Protein AF-W1VFZ9-F1 (afdb_monomer_lite)

Radius of gyration: 19.93 Å; chains: 1; bounding box: 42×60×78 Å

pLDDT: mean 85.5, std 17.94, range [33.66, 98.69]

Foldseek 3Di:
DDDDQALQAAFEEEEEEEPQFDPVLSVLLQVLCVVSRYHHQFYKYFDQCLFQQVCQVVLQVLLVVLPVLDPDDDDGSLLSLLLLVLCLQAPPDPSNVVSVCSQQPDPGHRMDTPDDRPGHGQAYEYGYHEDDDDPDDDPDDPPPPRGHLVSVLSNNLSNLVNHLYEYEWACPDCPTNQNVNLVVVRQHAYFHDRPDSLSSNQVNLQSSVSSVVDHAYEPDHPNHPYPHRDDPDPPDPPPPPPPPDDDD

Structure (mmCIF, N/CA/C/O backbone):
data_AF-W1VFZ9-F1
#
_entry.id   AF-W1VFZ9-F1
#
loop_
_atom_site.group_PDB
_atom_site.id
_atom_site.type_symbol
_atom_site.label_atom_id
_atom_site.label_alt_id
_atom_site.label_comp_id
_atom_site.label_asym_id
_atom_site.label_entity_id
_atom_site.label_seq_id
_atom_site.pdbx_PDB_ins_code
_atom_site.Cartn_x
_atom_site.Cartn_y
_atom_site.Cartn_z
_atom_site.occupancy
_atom_site.B_iso_or_equiv
_atom_site.auth_seq_id
_atom_site.auth_comp_id
_atom_site.auth_asym_id
_atom_site.auth_atom_id
_atom_site.pdbx_PDB_model_num
ATOM 1 N N . ALA A 1 1 ? -23.173 -25.241 11.753 1.00 35.28 1 ALA A N 1
ATOM 2 C CA . ALA A 1 1 ? -21.715 -25.264 11.542 1.00 35.28 1 ALA A CA 1
ATOM 3 C C . ALA A 1 1 ? -21.210 -23.843 11.733 1.00 35.28 1 ALA A C 1
ATOM 5 O O . ALA A 1 1 ? -21.659 -22.970 11.005 1.00 35.28 1 ALA A O 1
ATOM 6 N N . ALA A 1 2 ? -20.401 -23.584 12.760 1.00 38.94 2 ALA A N 1
ATOM 7 C CA . ALA A 1 2 ? -19.762 -22.283 12.929 1.00 38.94 2 ALA A CA 1
ATOM 8 C C . ALA A 1 2 ? -18.539 -22.263 12.006 1.00 38.94 2 ALA A C 1
ATOM 10 O O . ALA A 1 2 ? -17.588 -23.004 12.243 1.00 38.94 2 ALA A O 1
ATOM 11 N N . TYR A 1 3 ? -18.611 -21.511 10.907 1.00 48.09 3 TYR A N 1
ATOM 12 C CA . TYR A 1 3 ? -17.433 -21.227 10.092 1.00 48.09 3 TYR A CA 1
ATOM 13 C C . TYR A 1 3 ? -16.455 -20.455 10.979 1.00 48.09 3 TYR A C 1
ATOM 15 O O . TYR A 1 3 ? -16.856 -19.491 11.633 1.00 48.09 3 TYR A O 1
ATOM 23 N N . LEU A 1 4 ? -15.204 -20.908 11.060 1.00 48.06 4 LEU A N 1
ATOM 24 C CA . LEU A 1 4 ? -14.167 -20.129 11.727 1.00 48.06 4 LEU A CA 1
ATOM 25 C C . LEU A 1 4 ? -14.095 -18.762 11.025 1.00 48.06 4 LEU A C 1
ATOM 27 O O . LEU A 1 4 ? -14.043 -18.743 9.792 1.00 48.06 4 LEU A O 1
ATOM 31 N N . PRO A 1 5 ? -14.142 -17.640 11.764 1.00 59.75 5 PRO A N 1
ATOM 32 C CA . PRO A 1 5 ? -13.982 -16.324 11.163 1.00 59.75 5 PRO A CA 1
ATOM 33 C C . PRO A 1 5 ? -12.642 -16.275 10.422 1.00 59.75 5 PRO A C 1
ATOM 35 O O . PRO A 1 5 ? -11.619 -16.717 10.949 1.00 59.75 5 PRO A O 1
ATOM 38 N N . GLY A 1 6 ? -12.663 -15.774 9.186 1.00 70.75 6 GLY A N 1
ATOM 39 C CA . GLY A 1 6 ? -11.451 -15.572 8.400 1.00 70.75 6 GLY A CA 1
ATOM 40 C C . GLY A 1 6 ? -10.500 -14.584 9.092 1.00 70.75 6 GLY A C 1
ATOM 41 O O . GLY A 1 6 ? -10.938 -13.799 9.945 1.00 70.75 6 GLY A O 1
ATOM 42 N N . PRO A 1 7 ? -9.201 -14.597 8.744 1.00 81.25 7 PRO A N 1
ATOM 43 C CA . PRO A 1 7 ? -8.165 -13.838 9.449 1.00 81.25 7 PRO A CA 1
ATOM 44 C C . PRO A 1 7 ? -8.383 -12.315 9.414 1.00 81.25 7 PRO A C 1
ATOM 46 O O . PRO A 1 7 ? -7.788 -11.597 10.214 1.00 81.25 7 PRO A O 1
ATOM 49 N N . LEU A 1 8 ? -9.253 -11.824 8.525 1.00 87.94 8 LEU A N 1
ATOM 50 C CA . LEU A 1 8 ? -9.573 -10.410 8.346 1.00 87.94 8 LEU A CA 1
ATOM 51 C C . LEU A 1 8 ? -11.060 -10.097 8.559 1.00 87.94 8 LEU A C 1
ATOM 53 O O . LEU A 1 8 ? -11.557 -9.103 8.040 1.00 87.94 8 LEU A O 1
ATOM 57 N N . THR A 1 9 ? -11.782 -10.922 9.320 1.00 89.38 9 THR A N 1
ATOM 58 C CA . THR A 1 9 ? -13.222 -10.728 9.560 1.00 89.38 9 THR A CA 1
ATOM 59 C C . THR A 1 9 ? -13.544 -9.295 10.006 1.00 89.38 9 THR A C 1
ATOM 61 O O . THR A 1 9 ? -13.031 -8.830 11.025 1.00 89.38 9 THR A O 1
ATOM 64 N N . ASN A 1 10 ? -14.431 -8.625 9.258 1.00 87.75 10 ASN A N 1
ATOM 65 C CA . ASN A 1 10 ? -14.871 -7.235 9.457 1.00 87.75 10 ASN A CA 1
ATOM 66 C C . ASN A 1 10 ? -13.767 -6.171 9.312 1.00 87.75 10 ASN A C 1
ATOM 68 O O . ASN A 1 10 ? -13.931 -5.058 9.810 1.00 87.75 10 ASN A O 1
ATOM 72 N N . ARG A 1 11 ? -12.646 -6.488 8.654 1.00 94.38 11 ARG A N 1
ATOM 73 C CA . ARG A 1 11 ? -11.605 -5.502 8.336 1.00 94.38 11 ARG A CA 1
ATOM 74 C C . ARG A 1 11 ? -11.918 -4.775 7.040 1.00 94.38 11 ARG A C 1
ATOM 76 O O . ARG A 1 11 ? -12.303 -5.394 6.052 1.00 94.38 11 ARG A O 1
ATOM 83 N N . LYS A 1 12 ? -11.697 -3.467 7.036 1.00 95.94 12 LYS A N 1
ATOM 84 C CA . LYS A 1 12 ? -11.817 -2.609 5.859 1.00 95.94 12 LYS A CA 1
ATOM 85 C C . LYS A 1 12 ? -10.444 -2.404 5.243 1.00 95.94 12 LYS A C 1
ATOM 87 O O . LYS A 1 12 ? -9.498 -2.043 5.941 1.00 95.94 12 LYS A O 1
ATOM 92 N N . VAL A 1 13 ? -10.331 -2.620 3.942 1.00 97.19 13 VAL A N 1
ATOM 93 C CA . VAL A 1 13 ? -9.056 -2.541 3.225 1.00 97.19 13 VAL A CA 1
ATOM 94 C C . VAL A 1 13 ? -9.168 -1.521 2.101 1.00 97.19 13 VAL A C 1
ATOM 96 O O . VAL A 1 13 ? -10.123 -1.549 1.324 1.00 97.19 13 VAL A O 1
ATOM 99 N N . ALA A 1 14 ? -8.190 -0.625 2.014 1.00 97.25 14 ALA A N 1
ATOM 100 C CA . ALA A 1 14 ? -7.985 0.207 0.839 1.00 97.25 14 ALA A CA 1
ATOM 101 C C . ALA A 1 14 ? -7.017 -0.503 -0.106 1.00 97.25 14 ALA A C 1
ATOM 103 O O . ALA A 1 14 ? -5.943 -0.944 0.310 1.00 97.25 14 ALA A O 1
ATOM 104 N N . LEU A 1 15 ? -7.397 -0.612 -1.374 1.00 97.50 15 LEU A N 1
ATOM 105 C CA . LEU A 1 15 ? -6.557 -1.187 -2.413 1.00 97.50 15 LEU A CA 1
ATOM 106 C C . LEU A 1 15 ? -5.896 -0.067 -3.216 1.00 97.50 15 LEU A C 1
ATOM 108 O O . LEU A 1 15 ? -6.575 0.829 -3.717 1.00 97.50 15 LEU A O 1
ATOM 112 N N . VAL A 1 16 ? -4.576 -0.135 -3.342 1.00 98.12 16 VAL A N 1
ATOM 113 C CA . VAL A 1 16 ? -3.758 0.823 -4.084 1.00 98.12 16 VAL A CA 1
ATOM 114 C C . VAL A 1 16 ? -3.055 0.079 -5.212 1.00 98.12 16 VAL A C 1
ATOM 116 O O . VAL A 1 16 ? -2.204 -0.766 -4.958 1.00 98.12 16 VAL A O 1
ATOM 119 N N . ALA A 1 17 ? -3.377 0.384 -6.461 1.00 97.44 17 ALA A N 1
ATOM 120 C CA . ALA A 1 17 ? -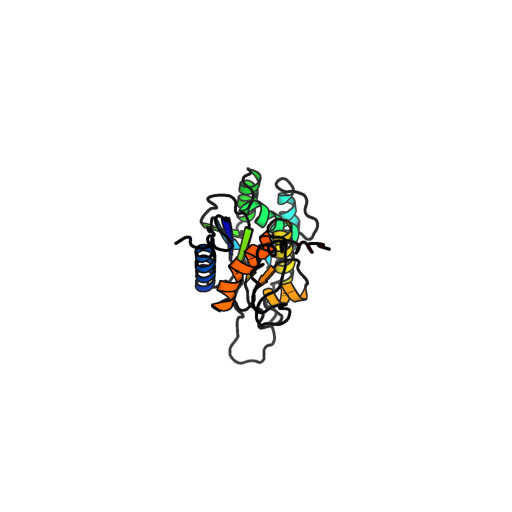2.639 -0.123 -7.611 1.00 97.44 17 ALA A CA 1
ATOM 121 C C . ALA A 1 17 ? -1.481 0.825 -7.946 1.00 97.44 17 ALA A C 1
ATOM 123 O O . ALA A 1 17 ? -1.658 2.043 -7.997 1.00 97.44 17 ALA A O 1
ATOM 124 N N . LEU A 1 18 ? -0.286 0.286 -8.174 1.00 95.50 18 LEU A N 1
ATOM 125 C CA . LEU A 1 18 ? 0.807 1.049 -8.773 1.00 95.50 18 LEU A CA 1
ATOM 126 C C . LEU A 1 18 ? 0.651 1.092 -10.300 1.00 95.50 18 LEU A C 1
ATOM 128 O O . LEU A 1 18 ? -0.074 0.266 -10.865 1.00 95.50 18 LEU A O 1
ATOM 132 N N . PRO A 1 19 ? 1.340 2.020 -10.992 1.00 91.50 19 PRO A N 1
ATOM 133 C CA . PRO A 1 19 ? 1.408 1.997 -12.446 1.00 91.50 19 PRO A CA 1
ATOM 134 C C . PRO A 1 19 ? 1.791 0.608 -12.965 1.00 91.50 19 PRO A C 1
ATOM 136 O O . PRO A 1 19 ? 2.662 -0.047 -12.394 1.00 91.50 19 PRO A O 1
ATOM 139 N N . GLU A 1 20 ? 1.139 0.187 -14.051 1.00 89.75 20 GLU A N 1
ATOM 140 C CA . GLU A 1 20 ? 1.378 -1.096 -14.733 1.00 89.75 20 GLU A CA 1
ATOM 141 C C . GLU A 1 20 ? 0.996 -2.355 -13.927 1.00 89.75 20 GLU A C 1
ATOM 143 O O . GLU A 1 20 ? 1.265 -3.472 -14.371 1.00 89.75 20 GLU A O 1
ATOM 148 N N . ALA A 1 21 ? 0.320 -2.213 -12.780 1.00 93.38 21 ALA A N 1
ATOM 149 C CA . ALA A 1 21 ? -0.301 -3.347 -12.101 1.00 93.38 21 ALA A CA 1
ATOM 150 C C . ALA A 1 21 ? -1.363 -4.011 -12.998 1.00 93.38 21 ALA A C 1
ATOM 152 O O . ALA A 1 21 ? -2.224 -3.342 -13.577 1.00 93.38 21 ALA A O 1
ATOM 153 N N . ASP A 1 22 ? -1.312 -5.340 -13.110 1.00 93.81 22 ASP A N 1
ATOM 154 C CA . ASP A 1 22 ? -2.245 -6.090 -13.947 1.00 93.81 22 ASP A CA 1
ATOM 155 C C . ASP A 1 22 ? -3.626 -6.172 -13.275 1.00 93.81 22 ASP A C 1
ATOM 157 O O . ASP A 1 22 ? -3.758 -6.572 -12.117 1.00 93.81 22 ASP A O 1
ATOM 161 N N . SER A 1 23 ? -4.684 -5.826 -14.013 1.00 93.56 23 SER A N 1
ATOM 162 C CA . SER A 1 23 ? -6.066 -5.872 -13.509 1.00 93.56 23 SER A CA 1
ATOM 163 C C . SER A 1 23 ? -6.495 -7.252 -12.989 1.00 93.56 23 SER A C 1
ATOM 165 O O . SER A 1 23 ? -7.276 -7.335 -12.044 1.00 93.56 23 SER A O 1
ATOM 167 N N . SER A 1 24 ? -5.966 -8.339 -13.561 1.00 95.19 24 SER A N 1
ATOM 168 C CA . SER A 1 24 ? -6.249 -9.700 -13.098 1.00 95.19 24 SER A CA 1
ATOM 169 C C . SER A 1 24 ? -5.617 -9.995 -11.736 1.00 95.19 24 SER A C 1
ATOM 171 O O . SER A 1 24 ? -6.210 -10.725 -10.942 1.00 95.19 24 SER A O 1
ATOM 173 N N . ASP A 1 25 ? -4.475 -9.376 -11.425 1.00 96.31 25 ASP A N 1
ATOM 174 C CA . ASP A 1 25 ? -3.814 -9.499 -10.122 1.00 96.31 25 ASP A CA 1
ATOM 175 C C . ASP A 1 25 ? -4.564 -8.721 -9.052 1.00 96.31 25 ASP A C 1
ATOM 177 O O . ASP A 1 25 ? -4.791 -9.231 -7.955 1.00 96.31 25 ASP A O 1
ATOM 181 N N . ILE A 1 26 ? -5.008 -7.511 -9.397 1.00 96.25 26 ILE A N 1
ATOM 182 C CA . ILE A 1 26 ? -5.847 -6.668 -8.541 1.00 96.25 26 ILE A CA 1
ATOM 183 C C . ILE A 1 26 ? -7.116 -7.435 -8.142 1.00 96.25 26 ILE A C 1
ATOM 185 O O . ILE A 1 26 ? -7.406 -7.568 -6.954 1.00 96.25 26 ILE A O 1
ATOM 189 N N . GLU A 1 27 ? -7.840 -8.003 -9.109 1.00 96.25 27 GLU A N 1
ATOM 190 C CA . GLU A 1 27 ? -9.070 -8.758 -8.838 1.00 96.25 27 GLU A CA 1
ATOM 191 C C . GLU A 1 27 ? -8.807 -10.073 -8.083 1.00 96.25 27 GLU A C 1
ATOM 193 O O . GLU A 1 27 ? -9.580 -10.444 -7.197 1.00 96.25 27 GLU A O 1
ATOM 198 N N . ALA A 1 28 ? -7.692 -10.762 -8.352 1.00 96.38 28 ALA A N 1
ATOM 199 C CA . ALA A 1 28 ? -7.304 -11.945 -7.583 1.00 96.38 28 ALA A CA 1
ATOM 200 C C . ALA A 1 28 ? -7.032 -11.607 -6.107 1.00 96.38 28 ALA A C 1
ATOM 202 O O . ALA A 1 28 ? -7.463 -12.342 -5.216 1.00 96.38 28 ALA A O 1
ATOM 203 N N . VAL A 1 29 ? -6.357 -10.486 -5.838 1.00 97.25 29 VAL A N 1
ATOM 204 C CA . VAL A 1 29 ? -6.105 -9.992 -4.477 1.00 97.25 29 VAL A CA 1
ATOM 205 C C . VAL A 1 29 ? -7.411 -9.606 -3.784 1.00 97.25 29 VAL A C 1
ATOM 207 O O . VAL A 1 29 ? -7.631 -10.025 -2.647 1.00 97.25 29 VAL A O 1
ATOM 210 N N . VAL A 1 30 ? -8.308 -8.881 -4.463 1.00 96.38 30 VAL A N 1
ATOM 211 C CA . VAL A 1 30 ? -9.647 -8.549 -3.940 1.00 96.38 30 VAL A CA 1
ATOM 212 C C . VAL A 1 30 ? -10.397 -9.815 -3.531 1.00 96.38 30 VAL A C 1
ATOM 214 O O . VAL A 1 30 ? -10.861 -9.908 -2.396 1.00 96.38 30 VAL A O 1
ATOM 217 N N . ALA A 1 31 ? -10.462 -10.815 -4.413 1.00 96.12 31 ALA A N 1
ATOM 218 C CA . ALA A 1 31 ? -11.182 -12.055 -4.144 1.00 96.12 31 ALA A CA 1
ATOM 219 C C . ALA A 1 31 ? -10.639 -12.795 -2.908 1.00 96.12 31 ALA A C 1
ATOM 221 O O . ALA A 1 31 ? -11.412 -13.353 -2.127 1.00 96.12 31 ALA A O 1
ATOM 222 N N . GLN A 1 32 ? -9.318 -12.790 -2.695 1.00 96.00 32 GLN A N 1
ATOM 223 C CA . GLN A 1 32 ? -8.709 -13.413 -1.514 1.00 96.00 32 GLN A CA 1
ATOM 224 C C . GLN A 1 32 ? -8.937 -12.605 -0.231 1.00 96.00 32 GLN A C 1
ATOM 226 O O . GLN A 1 32 ? -9.150 -13.197 0.829 1.00 96.00 32 GLN A O 1
ATOM 231 N N . LEU A 1 33 ? -8.944 -11.271 -0.306 1.00 95.88 33 LEU A N 1
ATOM 232 C CA . LEU A 1 33 ? -9.300 -10.410 0.827 1.00 95.88 33 LEU A CA 1
ATOM 233 C C . LEU A 1 33 ? -10.754 -10.646 1.265 1.00 95.88 33 LEU A C 1
ATOM 235 O O . LEU A 1 33 ? -11.012 -10.844 2.454 1.00 95.88 33 LEU A O 1
ATOM 239 N N . GLU A 1 34 ? -11.687 -10.706 0.315 1.00 94.94 34 GLU A N 1
ATOM 240 C CA . GLU A 1 34 ? -13.103 -10.988 0.581 1.00 94.94 34 GLU A CA 1
ATOM 241 C C . GLU A 1 34 ? -13.311 -12.403 1.137 1.00 94.94 34 GLU A C 1
ATOM 243 O O . GLU A 1 34 ? -14.019 -12.588 2.129 1.00 94.94 34 GLU A O 1
ATOM 248 N N . ALA A 1 35 ? -12.629 -13.409 0.576 1.00 92.81 35 ALA A N 1
ATOM 249 C CA . ALA A 1 35 ? -12.655 -14.778 1.097 1.00 92.81 35 ALA A CA 1
ATOM 250 C C . ALA A 1 35 ? -12.108 -14.879 2.535 1.00 92.81 35 ALA A C 1
ATOM 252 O O . ALA A 1 35 ? -12.551 -15.726 3.314 1.00 92.81 35 ALA A O 1
ATOM 253 N N . ALA A 1 36 ? -11.177 -13.997 2.910 1.00 92.31 36 ALA A N 1
ATOM 254 C CA . ALA A 1 36 ? -10.643 -13.877 4.264 1.00 92.31 36 ALA A CA 1
ATOM 255 C C . ALA A 1 36 ? -11.546 -13.078 5.230 1.00 92.31 36 ALA A C 1
ATOM 257 O O . ALA A 1 36 ? -11.212 -12.961 6.415 1.00 92.31 36 ALA A O 1
ATOM 258 N N . GLY A 1 37 ? -12.686 -12.563 4.754 1.00 92.75 37 GLY A N 1
ATOM 259 C CA . GLY A 1 37 ? -13.680 -11.831 5.541 1.00 92.75 37 GLY A CA 1
ATOM 260 C C . GLY A 1 37 ? -13.467 -10.316 5.611 1.00 92.75 37 GLY A C 1
ATOM 261 O O . GLY A 1 37 ? -14.116 -9.670 6.439 1.00 92.75 37 GLY A O 1
ATOM 262 N N . ALA A 1 38 ? -12.570 -9.763 4.788 1.00 95.12 38 ALA A N 1
ATOM 263 C CA . ALA A 1 38 ? -12.376 -8.323 4.650 1.00 95.12 38 ALA A CA 1
ATOM 264 C C . ALA A 1 38 ? -13.364 -7.709 3.644 1.00 95.12 38 ALA A C 1
ATOM 266 O O . ALA A 1 38 ? -13.896 -8.401 2.778 1.00 95.12 38 ALA A O 1
ATOM 267 N N . SER A 1 39 ? -13.534 -6.391 3.708 1.00 95.00 39 SER A N 1
ATOM 268 C CA . SER A 1 39 ? -14.260 -5.596 2.714 1.00 95.00 39 SER A CA 1
ATOM 269 C C . SER A 1 39 ? -13.323 -4.571 2.085 1.00 95.00 39 SER A C 1
ATOM 271 O O . SER A 1 39 ? -12.676 -3.802 2.799 1.00 95.00 39 SER A O 1
ATOM 273 N N . VAL A 1 40 ? -13.267 -4.519 0.754 1.00 95.19 40 VAL A N 1
ATOM 274 C CA . VAL A 1 40 ? -12.500 -3.489 0.038 1.00 95.19 40 VAL A CA 1
ATOM 275 C C . VAL A 1 40 ? -13.347 -2.221 -0.062 1.00 95.19 40 VAL A C 1
ATOM 277 O O . VAL A 1 40 ? -14.329 -2.192 -0.799 1.00 95.19 40 VAL A O 1
ATOM 280 N N . VAL A 1 41 ? -12.987 -1.188 0.703 1.00 94.75 41 VAL A N 1
ATOM 281 C CA . VAL A 1 41 ? -13.790 0.046 0.853 1.00 94.75 41 VAL A CA 1
ATOM 282 C C . VAL A 1 41 ? -13.320 1.199 -0.029 1.00 94.75 41 VAL A C 1
ATOM 284 O O . VAL A 1 41 ? -14.051 2.169 -0.191 1.00 94.75 41 VAL A O 1
ATOM 287 N N . ALA A 1 42 ? -12.116 1.097 -0.593 1.00 93.31 42 ALA A N 1
ATOM 288 C CA . ALA A 1 42 ? -11.527 2.086 -1.487 1.00 93.31 42 ALA A CA 1
ATOM 289 C C . ALA A 1 42 ? -10.648 1.392 -2.531 1.00 93.31 42 ALA A C 1
ATOM 291 O O . ALA A 1 42 ? -9.955 0.422 -2.205 1.00 93.31 42 ALA A O 1
ATOM 292 N N . ARG A 1 43 ? -10.651 1.904 -3.766 1.00 94.81 43 ARG A N 1
ATOM 293 C CA . ARG A 1 43 ? -9.722 1.481 -4.823 1.00 94.81 43 ARG A CA 1
ATOM 294 C C . ARG A 1 43 ? -9.151 2.705 -5.521 1.00 94.81 43 ARG A C 1
ATOM 296 O O . ARG A 1 43 ? -9.901 3.523 -6.059 1.00 94.81 43 ARG A O 1
ATOM 303 N N . VAL A 1 44 ? -7.833 2.828 -5.489 1.00 95.56 44 VAL A N 1
ATOM 304 C CA . VAL A 1 44 ? -7.113 3.950 -6.086 1.00 95.56 44 VAL A CA 1
ATOM 305 C C . VAL A 1 44 ? -5.927 3.450 -6.893 1.00 95.56 44 VAL A C 1
ATOM 307 O O . VAL A 1 44 ? -5.335 2.422 -6.568 1.00 95.56 44 VAL A O 1
ATOM 310 N N . THR A 1 45 ? -5.541 4.217 -7.902 1.00 96.19 45 THR A N 1
ATOM 311 C CA . THR A 1 45 ? -4.371 3.944 -8.731 1.00 96.19 45 THR A CA 1
ATOM 312 C C . THR A 1 45 ? -3.386 5.098 -8.593 1.00 96.19 45 THR A C 1
ATOM 314 O O . THR A 1 45 ? -3.749 6.266 -8.737 1.00 96.19 45 THR A O 1
ATOM 317 N N . LEU A 1 46 ? -2.128 4.796 -8.283 1.00 95.81 46 LEU A N 1
ATOM 318 C CA . LEU A 1 46 ? -1.056 5.788 -8.281 1.00 95.81 46 LEU A CA 1
ATOM 319 C C . LEU A 1 46 ? -0.512 5.978 -9.692 1.00 95.81 46 LEU A C 1
ATOM 321 O O . LEU A 1 46 ? -0.553 5.076 -10.524 1.00 95.81 46 LEU A O 1
ATOM 325 N N . THR A 1 47 ? 0.026 7.162 -9.962 1.00 93.50 47 THR A N 1
ATOM 326 C 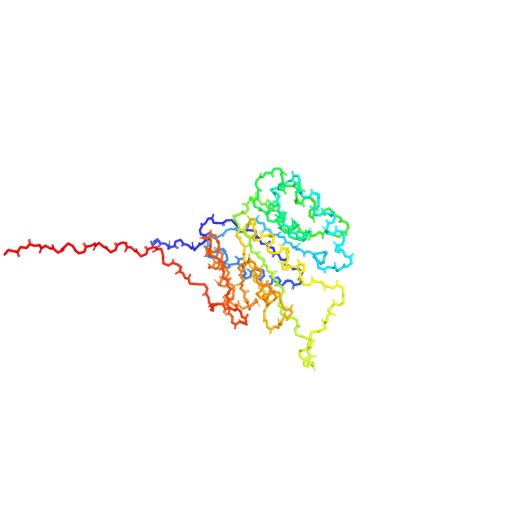CA . THR A 1 47 ? 0.549 7.505 -11.288 1.00 93.50 47 THR A CA 1
ATOM 327 C C . THR A 1 47 ? 2.075 7.457 -11.336 1.00 93.50 47 THR A C 1
ATOM 329 O O . THR A 1 47 ? 2.766 7.394 -10.317 1.00 93.50 47 THR A O 1
ATOM 332 N N . THR A 1 48 ? 2.639 7.556 -12.539 1.00 90.50 48 THR A N 1
ATOM 333 C CA . THR A 1 48 ? 4.093 7.656 -12.737 1.00 90.50 48 THR A CA 1
ATOM 334 C C . THR A 1 48 ? 4.694 8.947 -12.165 1.00 90.50 48 THR A C 1
ATOM 336 O O . THR A 1 48 ? 5.910 9.030 -11.997 1.00 90.50 48 THR A O 1
ATOM 339 N N . ALA A 1 49 ? 3.879 9.935 -11.765 1.00 91.12 49 ALA A N 1
ATOM 340 C CA . ALA A 1 49 ? 4.357 11.180 -11.162 1.00 91.12 49 ALA A CA 1
ATOM 341 C C . ALA A 1 49 ? 5.111 10.969 -9.832 1.00 91.12 49 ALA A C 1
ATOM 343 O O . ALA A 1 49 ? 5.915 11.822 -9.445 1.00 91.12 49 ALA A O 1
ATOM 344 N N . TRP A 1 50 ? 4.889 9.835 -9.157 1.00 92.75 50 TRP A N 1
ATOM 345 C CA . TRP A 1 50 ? 5.616 9.423 -7.950 1.00 92.75 50 TRP A CA 1
ATOM 346 C C . TRP A 1 50 ? 7.075 9.062 -8.205 1.00 92.75 50 TRP A C 1
ATOM 348 O O . TRP A 1 50 ? 7.908 9.239 -7.322 1.00 92.75 50 TRP A O 1
ATOM 358 N N . ILE A 1 51 ? 7.384 8.582 -9.406 1.00 88.94 51 ILE A N 1
ATOM 359 C CA . ILE A 1 51 ? 8.694 8.017 -9.743 1.00 88.94 51 ILE A CA 1
ATOM 360 C C . ILE A 1 51 ? 9.415 8.777 -10.845 1.00 88.94 51 ILE A C 1
ATOM 362 O O . ILE A 1 51 ? 10.608 8.575 -11.030 1.00 88.94 51 ILE A O 1
ATOM 366 N N . ASP A 1 52 ? 8.738 9.696 -11.528 1.00 90.25 52 ASP A N 1
ATOM 367 C CA . ASP A 1 52 ? 9.354 10.581 -12.510 1.00 90.25 52 ASP A CA 1
ATOM 368 C C . ASP A 1 52 ? 10.429 11.464 -11.846 1.00 90.25 52 ASP A C 1
ATOM 370 O O . ASP A 1 52 ? 10.134 12.277 -10.959 1.00 90.25 52 ASP A O 1
ATOM 374 N N . THR A 1 53 ? 11.691 11.312 -12.251 1.00 88.88 53 THR A N 1
ATOM 375 C CA . THR A 1 53 ? 12.821 12.071 -11.693 1.00 88.88 53 THR A CA 1
ATOM 376 C C . THR A 1 53 ? 12.715 13.561 -11.996 1.00 88.88 53 THR A C 1
ATOM 378 O O . THR A 1 53 ? 13.142 14.380 -11.188 1.00 88.88 53 THR A O 1
ATOM 381 N N . SER A 1 54 ? 12.094 13.945 -13.117 1.00 89.31 54 SER A N 1
ATOM 382 C CA . SER A 1 54 ? 11.885 15.360 -13.458 1.00 89.31 54 SER A CA 1
ATOM 383 C C . SER A 1 54 ? 10.951 16.069 -12.469 1.00 89.31 54 SER A C 1
ATOM 385 O O . SER A 1 54 ? 10.961 17.296 -12.354 1.00 89.31 54 SER A O 1
ATOM 387 N N . ARG A 1 55 ? 10.170 15.294 -11.704 1.00 90.12 55 ARG A N 1
ATOM 388 C CA . ARG A 1 55 ? 9.191 15.783 -10.729 1.00 90.12 55 ARG A CA 1
ATOM 389 C C . ARG A 1 55 ? 9.662 15.697 -9.283 1.00 90.12 55 ARG A C 1
ATOM 391 O O . ARG A 1 55 ? 8.869 15.959 -8.383 1.00 90.12 55 ARG A O 1
ATOM 398 N N . GLU A 1 56 ? 10.923 15.372 -9.024 1.00 91.00 56 GLU A N 1
ATOM 399 C CA . GLU A 1 56 ? 11.434 15.241 -7.656 1.00 91.00 56 GLU A CA 1
ATOM 400 C C . GLU A 1 56 ? 11.284 16.542 -6.848 1.00 91.00 56 GLU A C 1
ATOM 402 O O . GLU A 1 56 ? 10.696 16.542 -5.765 1.00 91.00 56 GLU A O 1
ATOM 407 N N . THR A 1 57 ? 11.709 17.683 -7.407 1.00 91.12 57 THR A N 1
ATOM 408 C CA . THR A 1 57 ? 11.534 19.001 -6.766 1.00 91.12 57 THR A CA 1
ATOM 409 C C . THR A 1 57 ? 10.060 19.355 -6.576 1.00 91.12 57 THR A C 1
ATOM 411 O O . THR A 1 57 ? 9.691 19.934 -5.549 1.00 91.12 57 THR A O 1
ATOM 414 N N . PHE A 1 58 ? 9.207 18.981 -7.539 1.00 91.25 5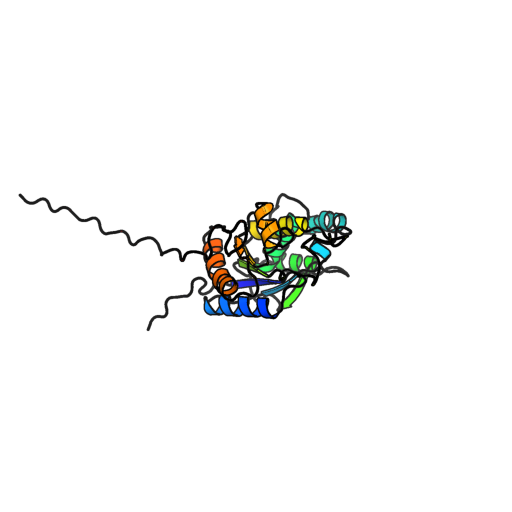8 PHE A N 1
ATOM 415 C CA . PHE A 1 58 ? 7.761 19.133 -7.408 1.00 91.25 58 PHE A CA 1
ATOM 416 C C . PHE A 1 58 ? 7.258 18.351 -6.194 1.00 91.25 58 PHE A C 1
ATOM 418 O O . PHE A 1 58 ? 6.670 18.963 -5.311 1.00 91.25 58 PHE A O 1
ATOM 425 N N . ARG A 1 59 ? 7.555 17.050 -6.083 1.00 93.00 59 ARG A N 1
ATOM 426 C CA . ARG A 1 59 ? 7.115 16.212 -4.955 1.00 93.00 59 ARG A CA 1
ATOM 427 C C . ARG A 1 59 ? 7.624 16.730 -3.614 1.00 93.00 59 ARG A C 1
ATOM 429 O O . ARG A 1 59 ? 6.839 16.835 -2.677 1.00 93.00 59 ARG A O 1
ATOM 436 N N . SER A 1 60 ? 8.894 17.130 -3.540 1.00 92.19 60 SER A N 1
ATOM 437 C CA . SER A 1 60 ? 9.485 17.690 -2.318 1.00 92.19 60 SER A CA 1
ATOM 438 C C . SER A 1 60 ? 8.843 19.003 -1.873 1.00 92.19 60 SER A C 1
ATOM 440 O O . SER A 1 60 ? 8.759 19.261 -0.677 1.00 92.19 60 SER A O 1
ATOM 442 N N . THR A 1 61 ? 8.428 19.857 -2.809 1.00 91.50 61 THR A N 1
ATOM 443 C CA . THR A 1 61 ? 7.760 21.124 -2.470 1.00 91.50 61 THR A CA 1
ATOM 444 C C . THR A 1 61 ? 6.286 20.881 -2.154 1.00 91.50 61 THR A C 1
ATOM 446 O O . THR A 1 61 ? 5.735 21.447 -1.211 1.00 91.50 61 THR A O 1
ATOM 449 N N . TYR A 1 62 ? 5.647 20.016 -2.940 1.00 92.31 62 TYR A N 1
ATOM 450 C CA . TYR A 1 62 ? 4.226 19.711 -2.853 1.00 92.31 62 TYR A CA 1
ATOM 451 C C . TYR A 1 62 ? 3.869 18.985 -1.556 1.00 92.31 62 TYR A C 1
ATOM 453 O O . TYR A 1 62 ? 2.837 19.282 -0.960 1.00 92.31 62 TYR A O 1
ATOM 461 N N . SER A 1 63 ? 4.756 18.121 -1.052 1.00 93.12 63 SER A N 1
ATOM 462 C CA . SER A 1 63 ? 4.584 17.458 0.244 1.00 93.12 63 SER A CA 1
ATOM 463 C C . SER A 1 63 ? 4.432 18.442 1.408 1.00 93.12 63 SER A C 1
ATOM 465 O O . SER A 1 63 ? 3.797 18.120 2.406 1.00 93.12 63 SER A O 1
ATOM 467 N N . GLY A 1 64 ? 4.946 19.672 1.289 1.00 92.00 64 GLY A N 1
ATOM 468 C CA . GLY A 1 64 ? 4.733 20.721 2.287 1.00 92.00 64 GLY A CA 1
ATOM 469 C C . GLY A 1 64 ? 3.260 21.108 2.469 1.00 92.00 64 GLY A C 1
ATOM 470 O O . GLY A 1 64 ? 2.876 21.540 3.553 1.00 92.00 64 GLY A O 1
ATOM 471 N N . GLN A 1 65 ? 2.411 20.901 1.455 1.00 92.75 65 GLN A N 1
ATOM 472 C CA . GLN A 1 65 ? 0.971 21.177 1.547 1.00 92.75 65 GLN A CA 1
ATOM 473 C C . GLN A 1 65 ? 0.228 20.173 2.442 1.00 92.75 65 GLN A C 1
ATOM 475 O O . GLN A 1 65 ? -0.892 20.437 2.869 1.00 92.75 65 GLN A O 1
ATOM 480 N N . PHE A 1 66 ? 0.853 19.035 2.752 1.00 92.75 66 PHE A N 1
ATOM 481 C CA . PHE A 1 66 ? 0.230 17.939 3.491 1.00 92.75 66 PHE A CA 1
ATOM 482 C C . PHE A 1 66 ? 0.306 18.159 5.010 1.00 92.75 66 PHE A C 1
ATOM 484 O O . PHE A 1 66 ? -0.530 17.644 5.750 1.00 92.75 66 PHE A O 1
ATOM 491 N N . ALA A 1 67 ? 1.256 18.976 5.479 1.00 86.06 67 ALA A N 1
ATOM 492 C CA . ALA A 1 67 ? 1.572 19.167 6.898 1.00 86.06 67 ALA A CA 1
ATOM 493 C C . ALA A 1 67 ? 0.409 19.705 7.756 1.00 86.06 67 ALA A C 1
ATOM 495 O O . ALA A 1 67 ? 0.424 19.542 8.971 1.00 86.06 67 ALA A O 1
ATOM 496 N N . GLY A 1 68 ? -0.592 20.353 7.148 1.00 86.50 68 GLY A N 1
ATOM 497 C CA . GLY A 1 68 ? -1.778 20.858 7.853 1.00 86.50 68 GLY A CA 1
ATOM 498 C C . GLY A 1 68 ? -2.891 19.826 8.062 1.00 86.50 68 GLY A C 1
ATOM 499 O O . GLY A 1 68 ? -3.859 20.127 8.755 1.00 86.50 68 GLY A O 1
ATOM 500 N N . TYR A 1 69 ? -2.772 18.639 7.462 1.00 90.25 69 TYR A N 1
ATOM 501 C CA . TYR A 1 69 ? -3.832 17.625 7.411 1.00 90.25 69 TYR A CA 1
ATOM 502 C C . TYR A 1 69 ? -3.411 16.277 8.014 1.00 90.25 69 TYR A C 1
ATOM 504 O O . TYR A 1 69 ? -4.168 15.314 7.967 1.00 90.25 69 TYR A O 1
ATOM 512 N N . MET A 1 70 ? -2.202 16.170 8.557 1.00 90.75 70 MET A N 1
ATOM 513 C CA . MET A 1 70 ? -1.712 14.948 9.192 1.00 90.75 70 MET A CA 1
ATOM 514 C C . MET A 1 70 ? -0.693 15.269 10.273 1.00 90.75 70 MET A C 1
ATOM 516 O O . MET A 1 70 ? -0.149 16.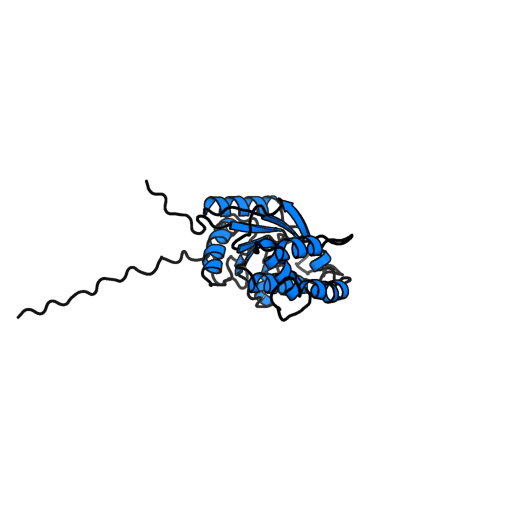373 10.328 1.00 90.75 70 MET A O 1
ATOM 520 N N . GLU A 1 71 ? -0.408 14.280 11.113 1.00 88.38 71 GLU A N 1
ATOM 521 C CA . GLU A 1 71 ? 0.719 14.356 12.032 1.00 88.38 71 GLU A CA 1
ATOM 522 C C . GLU A 1 71 ? 2.041 14.487 11.269 1.00 88.38 71 GLU A C 1
ATOM 524 O O . GLU A 1 71 ? 2.214 13.963 10.168 1.00 88.38 71 GLU A O 1
ATOM 529 N N . ALA A 1 72 ? 2.992 15.212 11.854 1.00 87.94 72 ALA A N 1
ATOM 530 C CA . ALA A 1 72 ? 4.265 15.465 11.201 1.00 87.94 72 ALA A CA 1
ATOM 531 C C . ALA A 1 72 ? 5.057 14.161 11.017 1.00 87.94 72 ALA A C 1
ATOM 533 O O . ALA A 1 72 ? 5.484 13.536 11.988 1.00 87.94 72 ALA A O 1
ATOM 534 N N . VAL A 1 73 ? 5.320 13.805 9.761 1.00 90.94 73 VAL A N 1
ATOM 535 C CA . VAL A 1 73 ? 6.188 12.684 9.393 1.00 90.94 73 VAL A CA 1
ATOM 536 C C . VAL A 1 73 ? 7.552 13.215 8.970 1.00 90.94 73 VAL A C 1
ATOM 538 O O . VAL A 1 73 ? 7.662 14.144 8.171 1.00 90.94 73 VAL A O 1
ATOM 541 N N . SER A 1 74 ? 8.610 12.628 9.527 1.00 88.19 74 SER A N 1
ATOM 542 C CA . SER A 1 74 ? 9.990 12.942 9.149 1.00 88.19 74 SER A CA 1
ATOM 543 C C . SER A 1 74 ? 10.418 12.082 7.964 1.00 88.19 74 SER A C 1
ATOM 545 O O . SER A 1 74 ? 10.175 10.879 7.961 1.00 88.19 74 SER A O 1
ATOM 547 N N . GLY A 1 75 ? 11.097 12.670 6.983 1.00 89.38 75 GLY A N 1
ATOM 548 C CA . GLY A 1 75 ? 11.607 11.932 5.829 1.00 89.38 75 GLY A CA 1
ATOM 549 C C . GLY A 1 75 ? 11.720 12.799 4.585 1.00 89.38 75 GLY A C 1
ATOM 550 O O . GLY A 1 75 ? 11.723 14.029 4.670 1.00 89.38 75 GLY A O 1
ATOM 551 N N . SER A 1 76 ? 11.824 12.147 3.429 1.00 92.81 76 SER A N 1
ATOM 552 C CA . SER A 1 76 ? 11.811 12.832 2.138 1.00 92.81 76 SER A CA 1
ATOM 553 C C . SER A 1 76 ? 10.405 13.342 1.803 1.00 92.81 76 SER A C 1
ATOM 555 O O . SER A 1 76 ? 9.412 12.969 2.436 1.00 92.81 76 SER A O 1
ATOM 557 N N . GLY A 1 77 ? 10.298 14.153 0.746 1.00 93.75 77 GLY A N 1
ATOM 558 C CA . GLY A 1 77 ? 8.995 14.537 0.203 1.00 93.75 77 GLY A CA 1
ATOM 559 C C . GLY A 1 77 ? 8.118 13.328 -0.134 1.00 93.75 77 GLY A C 1
ATOM 560 O O . GLY A 1 77 ? 6.927 13.344 0.156 1.00 93.75 77 GLY A O 1
ATOM 561 N N . ASN A 1 78 ? 8.702 12.243 -0.653 1.00 95.19 78 ASN A N 1
ATOM 562 C CA . ASN A 1 78 ? 7.958 11.020 -0.965 1.00 95.19 78 ASN A CA 1
ATOM 563 C C . ASN A 1 78 ? 7.466 10.314 0.298 1.00 95.19 78 ASN A C 1
ATOM 565 O O . ASN A 1 78 ? 6.334 9.843 0.307 1.00 95.19 78 ASN A O 1
ATOM 569 N N . THR A 1 79 ? 8.262 10.288 1.374 1.00 96.38 79 THR A N 1
ATOM 570 C CA . THR A 1 79 ? 7.824 9.752 2.673 1.00 96.38 79 THR A CA 1
ATOM 571 C C . THR A 1 79 ? 6.595 10.497 3.191 1.00 96.38 79 THR A C 1
ATOM 573 O O . THR A 1 79 ? 5.616 9.868 3.586 1.00 96.38 79 THR A O 1
ATOM 576 N N . VAL A 1 80 ? 6.607 11.832 3.129 1.00 96.38 80 VAL A N 1
ATOM 577 C CA . VAL A 1 80 ? 5.469 12.661 3.558 1.00 96.38 80 VAL A CA 1
ATOM 578 C C . VAL A 1 80 ? 4.254 12.459 2.646 1.00 96.38 80 VAL A C 1
ATOM 580 O O . VAL A 1 80 ? 3.136 12.317 3.136 1.00 96.38 80 VAL A O 1
ATOM 583 N N . LEU A 1 81 ? 4.449 12.390 1.325 1.00 96.19 81 LEU A N 1
ATOM 584 C CA . LEU A 1 81 ? 3.354 12.109 0.390 1.00 96.19 81 LEU A CA 1
ATOM 585 C C . LEU A 1 81 ? 2.742 10.723 0.636 1.00 96.19 81 LEU A C 1
ATOM 587 O O . LEU A 1 81 ? 1.522 10.589 0.626 1.00 96.19 81 LEU A O 1
ATOM 591 N N . GLY A 1 82 ? 3.567 9.704 0.891 1.00 97.19 82 GLY A N 1
ATOM 592 C CA . GLY A 1 82 ? 3.123 8.347 1.211 1.00 97.19 82 GLY A CA 1
ATOM 593 C C . GLY A 1 82 ? 2.335 8.268 2.518 1.00 97.19 82 GLY A C 1
ATOM 594 O O . GLY A 1 82 ? 1.272 7.651 2.567 1.00 97.19 82 GLY A O 1
ATOM 595 N N . ALA A 1 83 ? 2.794 8.968 3.557 1.00 96.75 83 ALA A N 1
ATOM 596 C CA . ALA A 1 83 ? 2.045 9.136 4.801 1.00 96.75 83 ALA A CA 1
ATOM 597 C C . ALA A 1 83 ? 0.692 9.836 4.573 1.00 96.75 83 ALA A C 1
ATOM 599 O O . ALA A 1 83 ? -0.326 9.468 5.167 1.00 96.75 83 ALA A O 1
ATOM 600 N N . GLY A 1 84 ? 0.656 10.809 3.660 1.00 96.19 84 GLY A N 1
ATOM 601 C CA . GLY A 1 84 ? -0.583 11.465 3.262 1.00 96.19 84 GLY A CA 1
ATOM 602 C C . GLY A 1 84 ? -1.541 10.593 2.483 1.00 96.19 84 GLY A C 1
ATOM 603 O O . GLY A 1 84 ? -2.741 10.678 2.719 1.00 96.19 84 GLY A O 1
ATOM 604 N N . LEU A 1 85 ? -1.027 9.719 1.620 1.00 96.75 85 LEU A N 1
ATOM 605 C CA . LEU A 1 85 ? -1.831 8.698 0.960 1.00 96.75 85 LEU A CA 1
ATOM 606 C C . LEU A 1 85 ? -2.477 7.761 1.987 1.00 96.75 85 LEU A C 1
ATOM 608 O O . LEU A 1 85 ? -3.679 7.529 1.916 1.00 96.75 85 LEU A O 1
ATOM 612 N N . ALA A 1 86 ? -1.718 7.279 2.975 1.00 96.25 86 ALA A N 1
ATOM 613 C CA . ALA A 1 86 ? -2.276 6.451 4.043 1.00 96.25 86 ALA A CA 1
ATOM 614 C C . ALA A 1 86 ? -3.366 7.207 4.816 1.00 96.25 86 ALA A C 1
ATOM 616 O O . ALA A 1 86 ? -4.490 6.726 4.917 1.00 96.25 86 ALA A O 1
ATOM 617 N N . THR A 1 87 ? -3.078 8.435 5.258 1.00 94.94 87 THR A N 1
ATOM 618 C CA . THR A 1 87 ? -4.045 9.277 5.984 1.00 94.94 87 THR A CA 1
ATOM 619 C C . THR A 1 87 ? -5.318 9.530 5.167 1.00 94.94 87 THR A C 1
ATOM 621 O O . THR A 1 87 ? -6.417 9.455 5.711 1.00 94.94 87 THR A O 1
ATOM 624 N N . ALA A 1 88 ? -5.192 9.789 3.862 1.00 94.94 88 ALA A N 1
ATOM 625 C CA . ALA A 1 88 ? -6.327 9.992 2.962 1.00 94.94 88 ALA A CA 1
ATOM 626 C C . ALA A 1 88 ? -7.237 8.756 2.865 1.00 94.94 88 ALA A C 1
ATOM 628 O O . ALA A 1 88 ? -8.448 8.901 2.728 1.00 94.94 88 ALA A O 1
ATOM 629 N N . LEU A 1 89 ? -6.663 7.552 2.950 1.00 94.69 89 LEU A N 1
ATOM 630 C CA . LEU A 1 89 ? -7.387 6.287 2.809 1.00 94.69 89 LEU A CA 1
ATOM 631 C C . LEU A 1 89 ? -7.943 5.747 4.136 1.00 94.69 89 LEU A C 1
ATOM 633 O O . LEU A 1 89 ? -8.901 4.972 4.123 1.00 94.69 89 LEU A O 1
ATOM 637 N N . THR A 1 90 ? -7.350 6.121 5.272 1.00 94.00 90 THR A N 1
ATOM 638 C CA . THR A 1 90 ? -7.657 5.505 6.576 1.00 94.00 90 THR A CA 1
ATOM 639 C C . THR A 1 90 ? -8.247 6.455 7.612 1.00 94.00 90 THR A C 1
ATOM 641 O O . THR A 1 90 ? -8.693 5.998 8.662 1.00 94.00 90 THR A O 1
ATOM 644 N N . SER A 1 91 ? -8.278 7.767 7.359 1.00 89.62 91 SER A N 1
ATOM 645 C CA . SER A 1 91 ? -8.893 8.740 8.271 1.00 89.62 91 SER A CA 1
ATOM 646 C C . SER A 1 91 ? -10.354 9.034 7.907 1.00 89.62 91 SER A C 1
ATOM 648 O O . SER A 1 91 ? -10.729 9.071 6.738 1.00 89.62 91 SER A O 1
ATOM 650 N N . SER A 1 92 ? -11.192 9.269 8.922 1.00 81.69 92 SER A N 1
ATOM 651 C CA . SER A 1 92 ? -12.587 9.726 8.774 1.00 81.69 92 SER A CA 1
ATOM 652 C C . SER A 1 92 ? -12.748 11.246 8.823 1.00 81.69 92 SER A C 1
ATOM 654 O O . SER A 1 92 ? -13.870 11.750 8.863 1.00 81.69 92 SER A O 1
ATOM 656 N N . GLU A 1 93 ? -11.651 11.988 8.932 1.00 80.38 93 GLU A N 1
ATOM 657 C CA . GLU A 1 93 ? -11.685 13.427 9.172 1.00 80.38 93 GLU A CA 1
ATOM 658 C C . GLU A 1 93 ? -11.785 14.240 7.877 1.00 80.38 93 GLU A C 1
ATOM 660 O O . GLU A 1 93 ? -11.469 13.763 6.788 1.00 80.38 93 GLU A O 1
ATOM 665 N N . ALA A 1 94 ? -12.133 15.527 7.999 1.00 82.94 94 ALA A N 1
ATOM 666 C CA . ALA A 1 94 ? -12.051 16.477 6.883 1.00 82.94 94 ALA A CA 1
ATOM 667 C C . ALA A 1 94 ? -10.643 16.504 6.249 1.00 82.94 94 ALA A C 1
ATOM 669 O O . ALA A 1 94 ? -10.496 16.700 5.041 1.00 82.94 94 ALA A O 1
ATOM 670 N N . SER A 1 95 ? -9.618 16.224 7.054 1.00 84.06 95 SER A N 1
ATOM 671 C CA . SER A 1 95 ? -8.236 16.022 6.630 1.00 84.06 95 SER A CA 1
ATOM 672 C C . SER A 1 95 ? -8.086 14.966 5.525 1.00 84.06 95 SER A C 1
ATOM 674 O O . SER A 1 95 ? -7.332 15.184 4.581 1.00 84.06 95 SER A O 1
ATOM 676 N N . ALA A 1 96 ? -8.849 13.866 5.575 1.00 88.31 96 ALA A N 1
ATOM 677 C CA . ALA A 1 96 ? -8.807 12.810 4.562 1.00 88.31 96 ALA A CA 1
ATOM 678 C C . ALA A 1 96 ? -9.302 13.307 3.197 1.00 88.31 96 ALA A C 1
ATOM 680 O O . ALA A 1 96 ? -8.658 13.073 2.172 1.00 88.31 96 ALA A O 1
ATOM 681 N N . SER A 1 97 ? -10.411 14.058 3.185 1.00 89.25 97 SER A N 1
ATOM 682 C CA . SER A 1 97 ? -10.938 14.661 1.954 1.00 89.25 97 SER A CA 1
ATOM 683 C C . SER A 1 97 ? -9.977 15.690 1.358 1.00 89.25 97 SER A C 1
ATOM 685 O O . SER A 1 97 ? -9.703 15.641 0.162 1.00 89.25 97 SER A O 1
ATOM 687 N N . ALA A 1 98 ? -9.376 16.548 2.190 1.00 92.12 98 ALA A N 1
ATOM 688 C CA . ALA A 1 98 ? -8.411 17.543 1.730 1.00 92.12 98 ALA A CA 1
ATOM 689 C C . ALA A 1 98 ? -7.156 16.895 1.125 1.00 92.12 98 ALA A C 1
ATOM 691 O O . ALA A 1 98 ? -6.687 17.318 0.069 1.00 92.12 98 ALA A O 1
ATOM 692 N N . LEU A 1 99 ? -6.636 15.836 1.750 1.00 93.38 99 LEU A N 1
ATOM 693 C CA . LEU A 1 99 ? -5.495 15.086 1.223 1.00 93.38 99 LEU A CA 1
ATOM 694 C C . LEU A 1 99 ? -5.835 14.333 -0.059 1.00 93.38 99 LEU A C 1
ATOM 696 O O . LEU A 1 99 ? -5.036 14.332 -0.992 1.00 93.38 99 LEU A O 1
ATOM 700 N N . THR A 1 100 ? -7.028 13.744 -0.136 1.00 92.44 100 THR A N 1
ATOM 701 C CA . THR A 1 100 ? -7.522 13.111 -1.364 1.00 92.44 100 THR A CA 1
ATOM 702 C C . THR A 1 100 ? -7.579 14.126 -2.501 1.00 92.44 100 THR A C 1
ATOM 704 O O . THR A 1 100 ? -7.121 13.843 -3.607 1.00 92.44 100 THR A O 1
ATOM 707 N N . ASP A 1 101 ? -8.096 15.326 -2.241 1.00 92.19 101 ASP A N 1
ATOM 708 C CA . ASP A 1 101 ? -8.158 16.392 -3.236 1.00 92.19 101 ASP A CA 1
ATOM 709 C C . ASP A 1 101 ? -6.768 16.870 -3.653 1.00 92.19 101 ASP A C 1
ATOM 711 O O . ASP A 1 101 ? -6.524 16.989 -4.850 1.00 92.19 101 ASP A O 1
ATOM 715 N N . LEU A 1 102 ? -5.826 17.034 -2.720 1.00 93.88 102 LEU A N 1
ATOM 716 C CA . LEU A 1 102 ? -4.428 17.347 -3.041 1.00 93.88 102 LEU A CA 1
ATOM 717 C C . LEU A 1 102 ? -3.771 16.255 -3.904 1.00 93.88 102 LEU A C 1
ATOM 719 O O . LEU A 1 102 ? -3.124 16.552 -4.903 1.00 93.88 102 LEU A O 1
ATOM 723 N N . LEU A 1 103 ? -3.975 14.975 -3.590 1.00 92.94 103 LEU A N 1
ATOM 724 C CA . LEU A 1 103 ? -3.417 13.864 -4.374 1.00 92.94 103 LEU A CA 1
ATOM 725 C C . LEU A 1 103 ? -3.958 13.820 -5.817 1.00 92.94 103 LEU A C 1
ATOM 727 O O . LEU A 1 103 ? -3.254 13.373 -6.728 1.00 92.94 103 LEU A O 1
ATOM 731 N N . LYS A 1 104 ? -5.174 14.329 -6.038 1.00 92.38 104 LYS A N 1
ATOM 732 C CA . LYS A 1 104 ? -5.802 14.477 -7.362 1.00 92.38 104 LYS A CA 1
ATOM 733 C C . LYS A 1 104 ? -5.508 15.832 -8.025 1.00 92.38 104 LYS A C 1
ATOM 735 O O . LYS A 1 104 ? -5.752 15.992 -9.219 1.00 92.38 104 LYS A O 1
ATOM 740 N N . ALA A 1 105 ? -5.021 16.824 -7.280 1.00 81.44 105 ALA A N 1
ATOM 741 C CA . ALA A 1 105 ? -4.934 18.209 -7.732 1.00 81.44 105 ALA A CA 1
ATOM 742 C C . ALA A 1 105 ? -3.681 18.461 -8.580 1.00 81.44 105 ALA A C 1
ATOM 744 O O . ALA A 1 105 ? -2.672 18.962 -8.090 1.00 81.44 105 ALA A O 1
ATOM 745 N N . SER A 1 106 ? -3.743 18.129 -9.872 1.00 72.06 106 SER A N 1
ATOM 746 C CA . SER A 1 106 ? -2.921 18.738 -10.935 1.00 72.06 106 SER A CA 1
ATOM 747 C C . SER A 1 106 ? -3.300 18.188 -12.314 1.00 72.06 106 SER A C 1
ATOM 749 O O . SER A 1 106 ? -4.006 17.189 -12.420 1.00 72.06 106 SER A O 1
ATOM 751 N N . ASP A 1 107 ? -2.733 18.776 -13.371 1.00 74.88 107 ASP A N 1
ATOM 752 C CA . ASP A 1 107 ? -2.766 18.226 -14.738 1.00 74.88 107 ASP A CA 1
ATOM 753 C C . ASP A 1 107 ? -2.044 16.863 -14.862 1.00 74.88 107 ASP A C 1
ATOM 755 O O . ASP A 1 107 ? -2.063 16.218 -15.908 1.00 74.88 107 ASP A O 1
ATOM 759 N N . SER A 1 108 ? -1.361 16.415 -13.805 1.00 80.00 108 SER A N 1
ATOM 760 C CA . SER A 1 108 ? -0.708 15.107 -13.709 1.00 80.00 108 SER A CA 1
ATOM 761 C C . SER A 1 108 ? -0.825 14.600 -12.267 1.00 80.00 108 SER A C 1
ATOM 763 O O . SER A 1 108 ? 0.140 14.718 -11.499 1.00 80.00 108 SER A O 1
ATOM 765 N N . PRO A 1 109 ? -2.016 14.119 -11.875 1.00 91.12 109 PRO A N 1
ATOM 766 C CA . PRO A 1 109 ? -2.329 13.786 -10.490 1.00 91.12 109 PRO A CA 1
ATOM 767 C C . PRO A 1 109 ? -1.369 12.733 -9.939 1.00 91.12 109 PRO A C 1
ATOM 769 O O . PRO A 1 109 ? -0.846 11.914 -10.690 1.00 91.12 109 PRO A O 1
ATOM 772 N N . LEU A 1 110 ? -1.152 12.727 -8.623 1.00 92.44 110 LEU A N 1
ATOM 773 C CA . LEU A 1 110 ? -0.408 11.660 -7.945 1.00 92.44 110 LEU A CA 1
ATOM 774 C C . LEU A 1 110 ? -1.262 10.385 -7.835 1.00 92.44 110 LEU A C 1
ATOM 776 O O . LEU A 1 110 ? -0.726 9.280 -7.826 1.00 92.44 110 LEU A O 1
ATOM 780 N N . MET A 1 111 ? -2.585 10.525 -7.781 1.00 94.25 111 MET A N 1
ATOM 781 C CA . MET A 1 111 ? -3.523 9.417 -7.626 1.00 94.25 111 MET A CA 1
ATOM 782 C C . MET A 1 111 ? -4.787 9.644 -8.456 1.00 94.25 111 MET A C 1
ATOM 784 O O . MET A 1 111 ? -5.307 10.759 -8.516 1.00 94.25 111 MET A O 1
ATOM 788 N N . THR A 1 112 ? -5.321 8.572 -9.032 1.00 92.06 112 THR A N 1
ATOM 789 C CA . THR A 1 112 ? -6.684 8.494 -9.561 1.00 92.06 112 THR A CA 1
ATOM 790 C C . THR A 1 112 ? -7.533 7.595 -8.670 1.00 92.06 112 THR A C 1
ATOM 792 O O . THR A 1 112 ? -7.031 6.666 -8.039 1.00 92.06 112 THR A O 1
ATOM 795 N N . VAL A 1 113 ? -8.826 7.891 -8.587 1.00 88.94 113 VAL A N 1
ATOM 796 C CA . VAL A 1 113 ? -9.775 7.122 -7.778 1.00 88.94 113 VAL A CA 1
ATOM 797 C C . VAL A 1 113 ? -10.629 6.291 -8.720 1.00 88.94 113 VAL A C 1
ATOM 799 O O . VAL A 1 113 ? -11.362 6.851 -9.533 1.00 88.94 113 VAL A O 1
ATOM 802 N N . ASP A 1 114 ? -10.520 4.971 -8.604 1.00 83.44 114 ASP A N 1
ATOM 803 C CA . ASP A 1 114 ? -11.304 4.029 -9.407 1.00 83.44 114 ASP A CA 1
ATOM 804 C C . ASP A 1 114 ? -12.659 3.760 -8.739 1.00 83.44 114 ASP A C 1
ATOM 806 O O . ASP A 1 114 ? -13.684 3.636 -9.408 1.00 83.44 114 ASP A O 1
ATOM 810 N N . ALA A 1 115 ? -12.672 3.733 -7.401 1.00 78.44 115 ALA A N 1
ATOM 811 C CA . ALA A 1 115 ? -13.872 3.705 -6.576 1.00 78.44 115 ALA A CA 1
ATOM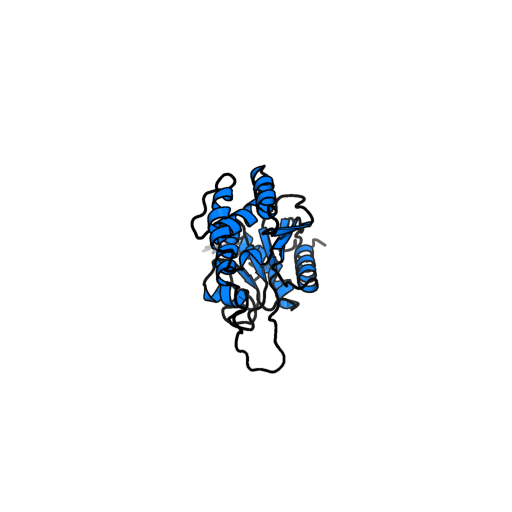 812 C C . ALA A 1 115 ? -13.675 4.592 -5.339 1.00 78.44 115 ALA A C 1
ATOM 814 O O . ALA A 1 115 ? -12.709 4.404 -4.592 1.00 78.44 115 ALA A O 1
ATOM 815 N N . GLU A 1 116 ? -14.582 5.554 -5.129 1.00 72.94 116 GLU A N 1
ATOM 816 C CA . GLU A 1 116 ? -14.497 6.461 -3.981 1.00 72.94 116 GLU A CA 1
ATOM 817 C C . GLU A 1 116 ? -14.537 5.685 -2.659 1.00 72.94 116 GLU A C 1
ATOM 819 O O . GLU A 1 116 ? -15.349 4.763 -2.527 1.00 72.94 116 GLU A O 1
ATOM 824 N N . PRO A 1 117 ? -13.689 6.052 -1.676 1.00 77.69 117 PRO A N 1
ATOM 825 C CA . PRO A 1 117 ? -13.749 5.471 -0.346 1.00 77.69 117 PRO A CA 1
ATOM 826 C C . PRO A 1 117 ? -15.149 5.634 0.246 1.00 77.69 117 PRO A C 1
ATOM 828 O O . PRO A 1 117 ? -15.603 6.754 0.479 1.00 77.69 117 PRO A O 1
ATOM 831 N N . SER A 1 118 ? -15.841 4.526 0.507 1.00 79.50 118 SER A N 1
ATOM 832 C CA . SER A 1 118 ? -17.156 4.585 1.155 1.00 79.50 118 SER A CA 1
ATOM 833 C C . SER A 1 118 ? -17.032 4.870 2.652 1.00 79.50 118 SER A C 1
ATOM 835 O O . SER A 1 118 ? -17.908 5.486 3.252 1.00 79.50 118 SER A O 1
ATOM 837 N N . GLU A 1 119 ? -15.942 4.392 3.254 1.00 87.94 119 GLU A N 1
ATOM 838 C CA . GLU A 1 119 ? -15.600 4.504 4.669 1.00 87.94 119 GLU A CA 1
ATOM 839 C C . GLU A 1 119 ? -14.067 4.464 4.825 1.00 87.94 119 GLU A C 1
ATOM 841 O O . GLU A 1 119 ? -13.381 3.980 3.920 1.00 87.94 119 GLU A O 1
ATOM 846 N N . PRO A 1 120 ? -13.510 4.912 5.964 1.00 92.50 120 PRO A N 1
ATOM 847 C CA . PRO A 1 120 ? -12.079 4.792 6.224 1.00 92.50 120 PRO A CA 1
ATOM 848 C C . PRO A 1 120 ? -11.652 3.324 6.278 1.00 92.50 120 PRO A C 1
ATOM 850 O O . PRO A 1 120 ? -12.324 2.498 6.909 1.00 92.50 120 PRO A O 1
ATOM 853 N N . ALA A 1 121 ? -10.531 3.003 5.636 1.00 95.25 121 ALA A N 1
ATOM 854 C CA . ALA A 1 121 ? -9.928 1.681 5.719 1.00 95.25 121 ALA A CA 1
ATOM 855 C C . ALA A 1 121 ? -9.133 1.494 7.022 1.00 95.25 121 ALA A C 1
ATOM 857 O O . ALA A 1 121 ? -8.547 2.434 7.550 1.00 95.25 121 ALA A O 1
ATOM 858 N N . ASP A 1 122 ? -9.058 0.254 7.507 1.00 95.62 122 ASP A N 1
ATOM 859 C CA . ASP A 1 122 ? -8.215 -0.121 8.650 1.00 95.62 122 ASP A CA 1
ATOM 860 C C . ASP A 1 122 ? -6.755 -0.367 8.232 1.00 95.62 122 ASP A C 1
ATOM 862 O O . ASP A 1 122 ? -5.848 -0.381 9.064 1.00 95.62 122 ASP A O 1
ATOM 866 N N . SER A 1 123 ? -6.536 -0.656 6.948 1.00 97.25 123 SER A N 1
ATOM 867 C CA . SER A 1 123 ? -5.252 -1.094 6.401 1.00 97.25 123 SER A CA 1
ATOM 868 C C . SER A 1 123 ? -5.200 -0.908 4.886 1.00 97.25 123 SER A C 1
ATOM 870 O O . SER A 1 123 ? -6.239 -0.739 4.236 1.00 97.25 123 SER A O 1
ATOM 872 N N . VAL A 1 124 ? -3.994 -0.957 4.324 1.00 98.31 124 VAL A N 1
ATOM 873 C CA . VAL A 1 124 ? -3.748 -0.739 2.896 1.00 98.31 124 VAL A CA 1
ATOM 874 C C . VAL A 1 124 ? -3.085 -1.967 2.271 1.00 98.31 124 VAL A C 1
ATOM 876 O O . VAL A 1 124 ? -2.145 -2.541 2.819 1.00 98.31 124 VAL A O 1
ATOM 879 N N . VAL A 1 125 ? -3.549 -2.363 1.090 1.00 98.56 125 VAL A N 1
ATOM 880 C CA . VAL A 1 125 ? -2.860 -3.340 0.241 1.00 98.56 125 VAL A CA 1
ATOM 881 C C . VAL A 1 125 ? -2.439 -2.649 -1.043 1.00 98.56 125 VAL A C 1
ATOM 883 O O . VAL A 1 125 ? -3.269 -2.073 -1.742 1.00 98.56 125 VAL A O 1
ATOM 886 N N . VAL A 1 126 ? -1.148 -2.713 -1.347 1.00 98.69 126 VAL A N 1
ATOM 887 C CA . VAL A 1 126 ? -0.552 -2.129 -2.545 1.00 98.69 126 VAL A CA 1
ATOM 888 C C . VAL A 1 126 ? -0.231 -3.242 -3.535 1.00 98.69 126 VAL A C 1
ATOM 890 O O . VAL A 1 126 ? 0.483 -4.178 -3.182 1.00 98.69 126 VAL A O 1
ATOM 893 N N . VAL A 1 127 ? -0.730 -3.137 -4.765 1.00 98.44 127 VAL A N 1
ATOM 894 C CA . VAL A 1 127 ? -0.479 -4.087 -5.856 1.00 98.44 127 VAL A CA 1
ATOM 895 C C . VAL A 1 127 ? 0.469 -3.447 -6.864 1.00 98.44 127 VAL A C 1
ATOM 897 O O . VAL A 1 127 ? 0.130 -2.457 -7.510 1.00 98.44 127 VAL A O 1
ATOM 900 N N . GLY A 1 128 ? 1.676 -3.992 -6.960 1.00 96.06 128 GLY A N 1
ATOM 901 C CA . GLY A 1 128 ? 2.711 -3.614 -7.914 1.00 96.06 128 GLY A CA 1
ATOM 902 C C . GLY A 1 128 ? 2.644 -4.403 -9.227 1.00 96.06 128 GLY A C 1
ATOM 903 O O . GLY A 1 128 ? 1.929 -5.404 -9.312 1.00 96.06 128 GLY A O 1
ATOM 904 N N . PRO A 1 129 ? 3.406 -3.977 -10.247 1.00 93.25 129 PRO A N 1
ATOM 905 C CA . PRO A 1 129 ? 3.497 -4.685 -11.518 1.00 93.25 129 PRO A CA 1
ATOM 906 C C . PRO A 1 129 ? 4.228 -6.030 -11.389 1.00 93.25 129 PRO A C 1
ATOM 908 O O . PRO A 1 129 ? 4.998 -6.268 -10.450 1.00 93.25 129 PRO A O 1
ATOM 911 N N . ARG A 1 130 ? 4.004 -6.894 -12.386 1.00 93.00 130 ARG A N 1
ATOM 912 C CA . ARG A 1 130 ? 4.826 -8.085 -12.653 1.00 93.00 130 ARG A CA 1
ATOM 913 C C . ARG A 1 130 ? 6.162 -7.675 -13.279 1.00 93.00 130 ARG A C 1
ATOM 915 O O . ARG A 1 130 ? 6.243 -6.622 -13.910 1.00 93.00 130 ARG A O 1
ATOM 922 N N . THR A 1 131 ? 7.179 -8.530 -13.194 1.00 87.50 131 THR A N 1
ATOM 923 C CA . THR A 1 131 ? 8.435 -8.321 -13.925 1.00 87.50 131 THR A CA 1
ATOM 924 C C . THR A 1 131 ? 8.167 -8.270 -15.421 1.00 87.50 131 THR A C 1
ATOM 926 O O . THR A 1 131 ? 7.640 -9.213 -16.020 1.00 87.50 131 THR A O 1
ATOM 929 N N . THR A 1 132 ? 8.566 -7.175 -16.058 1.00 70.25 132 THR A N 1
ATOM 930 C CA . THR A 1 132 ? 8.540 -7.065 -17.514 1.00 70.25 132 THR A CA 1
ATOM 931 C C . THR A 1 132 ? 9.761 -7.782 -18.085 1.00 70.25 132 THR A C 1
ATOM 933 O O . THR A 1 132 ? 10.861 -7.235 -18.120 1.00 70.25 132 THR A O 1
ATOM 936 N N . MET A 1 133 ? 9.582 -9.022 -18.534 1.00 52.69 133 MET A N 1
ATOM 937 C CA . MET A 1 133 ? 10.617 -9.755 -19.267 1.00 52.69 133 MET A CA 1
ATOM 938 C C . MET A 1 133 ? 10.648 -9.267 -20.724 1.00 52.69 133 MET A C 1
ATOM 940 O O . MET A 1 133 ? 9.769 -9.607 -21.518 1.00 52.69 133 MET A O 1
ATOM 944 N N . THR A 1 134 ? 11.658 -8.492 -21.120 1.00 43.97 134 THR A N 1
ATOM 945 C CA . THR A 1 134 ? 11.949 -8.284 -22.547 1.00 43.97 134 THR A CA 1
ATOM 946 C C . THR A 1 134 ? 12.475 -9.585 -23.148 1.00 43.97 134 THR A C 1
ATOM 948 O O . THR A 1 134 ? 13.455 -10.153 -22.675 1.00 43.97 134 THR A O 1
ATOM 951 N N . THR A 1 135 ? 11.811 -10.090 -24.187 1.00 34.12 135 THR A N 1
ATOM 952 C CA . THR A 1 135 ? 12.217 -11.324 -24.873 1.00 34.12 135 THR A CA 1
ATOM 953 C C . THR A 1 135 ? 13.546 -11.118 -25.609 1.00 34.12 135 THR A C 1
ATOM 955 O O . THR A 1 135 ? 13.590 -10.326 -26.546 1.00 34.12 135 THR A O 1
ATOM 958 N N . GLY A 1 136 ? 14.591 -11.879 -25.257 1.00 43.81 136 GLY A N 1
ATOM 959 C CA . GLY A 1 136 ? 15.721 -12.152 -26.159 1.00 43.81 136 GLY A CA 1
ATOM 960 C C . GLY A 1 136 ? 17.115 -11.647 -25.775 1.00 43.81 136 GLY A C 1
ATOM 961 O O . GLY A 1 136 ? 18.044 -12.001 -26.490 1.00 43.81 136 GLY A O 1
ATOM 962 N N . ASP A 1 137 ? 17.292 -10.920 -24.673 1.00 42.91 137 ASP A N 1
ATOM 963 C CA . ASP A 1 137 ? 18.621 -10.544 -24.163 1.00 42.91 137 ASP A CA 1
ATOM 964 C C . ASP A 1 137 ? 18.789 -11.002 -22.708 1.00 42.91 137 ASP A C 1
ATOM 966 O O . ASP A 1 137 ? 17.806 -11.124 -21.970 1.00 42.91 137 ASP A O 1
ATOM 970 N N . ASP A 1 138 ? 20.036 -11.278 -22.304 1.00 37.19 138 ASP A N 1
ATOM 971 C CA . ASP A 1 138 ? 20.404 -11.476 -20.897 1.00 37.19 138 ASP A CA 1
ATOM 972 C C . ASP A 1 138 ? 19.792 -10.353 -20.032 1.00 37.19 138 ASP A C 1
ATOM 974 O O . ASP A 1 138 ? 19.698 -9.212 -20.498 1.00 37.19 138 ASP A O 1
ATOM 978 N N . PRO A 1 139 ? 19.382 -10.628 -18.776 1.00 41.44 139 PRO A N 1
ATOM 979 C CA . PRO A 1 139 ? 18.741 -9.640 -17.917 1.00 41.44 139 PRO A CA 1
ATOM 980 C C . PRO A 1 139 ? 19.735 -8.534 -17.540 1.00 41.44 139 PRO A C 1
ATOM 982 O O . PRO A 1 139 ? 20.386 -8.559 -16.497 1.00 41.44 139 PRO A O 1
ATOM 985 N N . THR A 1 140 ? 19.850 -7.532 -18.401 1.00 44.41 140 THR A N 1
ATOM 986 C CA . THR A 1 140 ? 20.424 -6.231 -18.081 1.00 44.41 140 THR A CA 1
ATOM 987 C C . THR A 1 140 ? 19.260 -5.296 -17.799 1.00 44.41 140 THR A C 1
ATOM 989 O O . THR A 1 140 ? 18.441 -5.090 -18.696 1.00 44.41 140 THR A O 1
ATOM 992 N N . PRO A 1 141 ? 19.142 -4.726 -16.587 1.00 39.66 141 PRO A N 1
ATOM 993 C CA . PRO A 1 141 ? 18.146 -3.698 -16.354 1.00 39.66 141 PRO A CA 1
ATOM 994 C C . PRO A 1 141 ? 18.472 -2.538 -17.291 1.00 39.66 141 PRO A C 1
ATOM 996 O O . PRO A 1 141 ? 19.507 -1.893 -17.134 1.00 39.66 141 PRO A O 1
ATOM 999 N N . ALA A 1 142 ? 17.619 -2.281 -18.280 1.00 41.34 142 ALA A N 1
ATOM 1000 C CA . ALA A 1 142 ? 17.601 -0.971 -18.898 1.00 41.34 142 ALA A CA 1
ATOM 1001 C C . ALA A 1 142 ? 17.127 -0.019 -17.792 1.00 41.34 142 ALA A C 1
ATOM 1003 O O . ALA A 1 142 ? 16.009 -0.191 -17.299 1.00 41.34 142 ALA A O 1
ATOM 1004 N N . PRO A 1 143 ? 17.946 0.942 -17.329 1.00 45.66 143 PRO A N 1
ATOM 1005 C CA . PRO A 1 143 ? 17.409 2.020 -16.525 1.00 45.66 143 PRO A CA 1
ATOM 1006 C C . PRO A 1 143 ? 16.372 2.688 -17.419 1.00 45.66 143 PRO A C 1
ATOM 1008 O O . PRO A 1 143 ? 16.731 3.221 -18.470 1.00 45.66 143 PRO A O 1
ATOM 1011 N N . THR A 1 144 ? 15.091 2.620 -17.065 1.00 54.16 144 THR A N 1
ATOM 1012 C CA . THR A 1 144 ? 14.110 3.475 -17.723 1.00 54.16 144 THR A CA 1
ATOM 1013 C C . THR A 1 144 ? 14.511 4.900 -17.368 1.00 54.16 144 THR A C 1
ATOM 1015 O O . THR A 1 144 ? 14.308 5.343 -16.234 1.00 54.16 144 THR A O 1
ATOM 1018 N N . GLU A 1 145 ? 15.205 5.575 -18.290 1.00 57.47 145 GLU A N 1
ATOM 1019 C CA . GLU A 1 145 ? 15.674 6.941 -18.085 1.00 57.47 145 GLU A CA 1
ATOM 1020 C C . GLU A 1 145 ? 14.497 7.798 -17.617 1.00 57.47 145 GLU A C 1
ATOM 1022 O O . GLU A 1 145 ? 13.409 7.760 -18.190 1.00 57.47 145 GLU A O 1
ATOM 1027 N N . GLY A 1 146 ? 14.708 8.547 -16.538 1.00 63.25 146 GLY A N 1
ATOM 1028 C CA . GLY A 1 146 ? 13.663 9.382 -15.959 1.00 63.25 146 GLY A CA 1
ATOM 1029 C C . GLY A 1 146 ? 12.827 8.731 -14.852 1.00 63.25 146 GLY A C 1
ATOM 1030 O O . GLY A 1 146 ? 11.929 9.392 -14.340 1.00 63.25 146 GLY A O 1
ATOM 1031 N N . ILE A 1 147 ? 13.100 7.483 -14.446 1.00 77.19 147 ILE A N 1
ATOM 1032 C CA . ILE A 1 147 ? 12.381 6.804 -13.353 1.00 77.19 147 ILE A CA 1
ATOM 1033 C C . ILE A 1 147 ? 13.303 6.537 -12.153 1.00 77.19 147 ILE A C 1
ATOM 1035 O O . ILE A 1 147 ? 14.373 5.949 -12.288 1.00 77.19 147 ILE A O 1
ATOM 1039 N N . SER A 1 148 ? 12.858 6.923 -10.953 1.00 82.50 148 SER A N 1
ATOM 1040 C CA . SER A 1 148 ? 13.491 6.597 -9.672 1.00 82.50 148 SER A CA 1
ATOM 1041 C C . SER A 1 148 ? 12.622 5.639 -8.868 1.00 82.50 148 SER A C 1
ATOM 1043 O O . SER A 1 148 ? 11.601 6.017 -8.295 1.00 82.50 148 SER A O 1
ATOM 1045 N N . LEU A 1 149 ? 13.070 4.390 -8.775 1.00 80.38 149 LEU A N 1
ATOM 1046 C CA . LEU A 1 149 ? 12.400 3.358 -7.982 1.00 80.38 149 LEU A CA 1
ATOM 1047 C C . LEU A 1 149 ? 12.641 3.542 -6.472 1.00 80.38 149 LEU A C 1
ATOM 1049 O O . LEU A 1 149 ? 11.818 3.127 -5.660 1.00 80.38 149 LEU A O 1
ATOM 1053 N N . ALA A 1 150 ? 13.688 4.281 -6.086 1.00 87.62 150 ALA A N 1
ATOM 1054 C CA . ALA A 1 150 ? 13.894 4.709 -4.703 1.00 87.62 150 ALA A CA 1
ATOM 1055 C C . ALA A 1 150 ? 12.733 5.577 -4.183 1.00 87.62 150 ALA A C 1
ATOM 1057 O O . ALA A 1 150 ? 12.393 5.504 -3.002 1.00 87.62 150 ALA A O 1
ATOM 1058 N N . ALA A 1 151 ? 12.068 6.335 -5.063 1.00 92.62 151 ALA A N 1
ATOM 1059 C CA . ALA A 1 151 ? 10.894 7.115 -4.685 1.00 92.62 151 ALA A CA 1
ATOM 1060 C C . ALA A 1 151 ? 9.722 6.227 -4.225 1.00 92.62 151 ALA A C 1
ATOM 1062 O O . ALA A 1 151 ? 8.998 6.617 -3.306 1.00 92.62 151 ALA A O 1
ATOM 1063 N N . TRP A 1 152 ? 9.575 5.012 -4.778 1.00 94.12 152 TRP A N 1
ATOM 1064 C CA . TRP A 1 152 ? 8.606 4.039 -4.263 1.00 94.12 152 TRP A CA 1
ATOM 1065 C C . TRP A 1 152 ? 8.975 3.545 -2.872 1.00 94.12 152 TRP A C 1
ATOM 1067 O O . TRP A 1 152 ? 8.101 3.470 -2.013 1.00 94.12 152 TRP A O 1
ATOM 1077 N N . ASN A 1 153 ? 10.251 3.256 -2.618 1.00 95.25 153 ASN A N 1
ATOM 1078 C CA . ASN A 1 153 ? 10.695 2.797 -1.301 1.00 95.25 153 ASN A CA 1
ATOM 1079 C C . ASN A 1 153 ? 10.369 3.830 -0.214 1.00 95.25 153 ASN A C 1
ATOM 1081 O O . ASN A 1 153 ? 9.841 3.482 0.841 1.00 95.25 153 ASN A O 1
ATOM 1085 N N . GLU A 1 154 ? 10.623 5.106 -0.496 1.00 96.25 154 GLU A N 1
ATOM 1086 C CA . GLU A 1 154 ? 10.314 6.207 0.415 1.00 96.25 154 GLU A CA 1
ATOM 1087 C C . GLU A 1 154 ? 8.806 6.405 0.611 1.00 96.25 154 GLU A C 1
ATOM 1089 O O . GLU A 1 154 ? 8.357 6.558 1.748 1.00 96.25 154 GLU A O 1
ATOM 1094 N N . ALA A 1 155 ? 8.025 6.383 -0.474 1.00 97.06 155 ALA A N 1
ATOM 1095 C CA . ALA A 1 155 ? 6.575 6.556 -0.424 1.00 97.06 155 ALA A CA 1
ATOM 1096 C C . ALA A 1 155 ? 5.877 5.404 0.308 1.00 97.06 155 ALA A C 1
ATOM 1098 O O . ALA A 1 155 ? 5.068 5.637 1.202 1.00 97.06 155 ALA A O 1
ATOM 1099 N N . LEU A 1 156 ? 6.216 4.157 -0.020 1.00 97.88 156 LEU A N 1
ATOM 1100 C CA . LEU A 1 156 ? 5.619 2.973 0.599 1.00 97.88 156 LEU A CA 1
ATOM 1101 C C . LEU A 1 156 ? 6.084 2.791 2.048 1.00 97.88 156 LEU A C 1
ATOM 1103 O O . LEU A 1 156 ? 5.302 2.346 2.886 1.00 97.88 156 LEU A O 1
ATOM 1107 N N . GLY A 1 157 ? 7.313 3.202 2.376 1.00 97.19 157 GLY A N 1
ATOM 1108 C CA . GLY A 1 157 ? 7.765 3.308 3.764 1.00 97.19 157 GLY A CA 1
ATOM 1109 C C . GLY A 1 157 ? 6.988 4.365 4.555 1.00 97.19 157 GLY A C 1
ATOM 1110 O O . GLY A 1 157 ? 6.573 4.108 5.683 1.00 97.19 157 GLY A O 1
ATOM 1111 N N . GLY A 1 158 ? 6.733 5.532 3.955 1.00 97.06 158 GLY A N 1
ATOM 1112 C CA . GLY A 1 158 ? 5.895 6.579 4.548 1.00 97.06 158 GLY A CA 1
ATOM 1113 C C . GLY A 1 158 ? 4.451 6.127 4.771 1.00 97.06 158 GLY A C 1
ATOM 1114 O O . GLY A 1 158 ? 3.909 6.315 5.858 1.00 97.06 158 GLY A O 1
ATOM 1115 N N . LEU A 1 159 ? 3.858 5.452 3.785 1.00 97.81 159 LEU A N 1
ATOM 1116 C CA . LEU A 1 159 ? 2.533 4.836 3.883 1.00 97.81 159 LEU A CA 1
ATOM 1117 C C . LEU A 1 159 ? 2.461 3.850 5.063 1.00 97.81 159 LEU A C 1
ATOM 1119 O O . LEU A 1 159 ? 1.599 3.978 5.934 1.00 97.81 159 LEU A O 1
ATOM 1123 N N . ALA A 1 160 ? 3.412 2.914 5.127 1.00 97.44 160 ALA A N 1
ATOM 1124 C CA . ALA A 1 160 ? 3.475 1.890 6.167 1.00 97.44 160 ALA A CA 1
ATOM 1125 C C . ALA A 1 160 ? 3.735 2.455 7.576 1.00 97.44 160 ALA A C 1
ATOM 1127 O O . ALA A 1 160 ? 3.393 1.813 8.567 1.00 97.44 160 ALA A O 1
ATOM 1128 N N . SER A 1 161 ? 4.314 3.658 7.678 1.00 96.50 161 SER A N 1
ATOM 1129 C CA . SER A 1 161 ? 4.524 4.338 8.962 1.00 96.50 161 SER A CA 1
ATOM 1130 C C . SER A 1 161 ? 3.233 4.870 9.595 1.00 96.50 161 SER A C 1
ATOM 1132 O O . SER A 1 161 ? 3.200 5.092 10.803 1.00 96.50 161 SER A O 1
ATOM 1134 N N . VAL A 1 162 ? 2.177 5.049 8.794 1.00 95.88 162 VAL A N 1
ATOM 1135 C CA . VAL A 1 162 ? 0.877 5.582 9.230 1.00 95.88 162 VAL A CA 1
ATOM 1136 C C . VAL A 1 162 ? -0.188 4.488 9.302 1.00 95.88 162 VAL A C 1
ATOM 1138 O O . VAL A 1 162 ? -1.038 4.521 10.188 1.00 95.88 162 VAL A O 1
ATOM 1141 N N . SER A 1 163 ? -0.157 3.511 8.391 1.00 96.12 163 SER A N 1
ATOM 1142 C CA . SER A 1 163 ? -1.168 2.452 8.317 1.00 96.12 163 SER A CA 1
ATOM 1143 C C . SER A 1 163 ? -0.552 1.067 8.089 1.00 96.12 163 SER A C 1
ATOM 1145 O O . SER A 1 163 ? 0.384 0.949 7.290 1.00 96.12 163 SER A O 1
ATOM 1147 N N . PRO A 1 164 ? -1.090 -0.007 8.711 1.00 97.81 164 PRO A N 1
ATOM 1148 C CA . PRO A 1 164 ? -0.724 -1.381 8.377 1.00 97.81 164 PRO A CA 1
ATOM 1149 C C . PRO A 1 164 ? -0.832 -1.626 6.871 1.00 97.81 164 PRO A C 1
ATOM 1151 O O . PRO A 1 164 ? -1.918 -1.532 6.296 1.00 97.81 164 PRO A O 1
ATOM 1154 N N . SER A 1 165 ? 0.301 -1.930 6.238 1.00 98.25 165 SER A N 1
ATOM 1155 C CA . SER A 1 165 ? 0.406 -1.980 4.781 1.00 98.25 165 SER A CA 1
ATOM 1156 C C . SER A 1 165 ? 1.122 -3.237 4.294 1.00 98.25 165 SER A C 1
ATOM 1158 O O . SER A 1 165 ? 2.191 -3.580 4.803 1.00 98.25 165 SER A O 1
ATOM 1160 N N . VAL A 1 166 ? 0.553 -3.891 3.279 1.00 98.56 166 VAL A N 1
ATOM 1161 C CA . VAL A 1 166 ? 1.180 -5.011 2.557 1.00 98.56 166 VAL A CA 1
ATOM 1162 C C . VAL A 1 166 ? 1.390 -4.619 1.105 1.00 98.56 166 VAL A C 1
ATOM 1164 O O . VAL A 1 166 ? 0.451 -4.181 0.447 1.00 98.56 166 VAL A O 1
ATOM 1167 N N . VAL A 1 167 ? 2.603 -4.814 0.597 1.00 98.62 167 VAL A N 1
ATOM 1168 C CA . VAL A 1 167 ? 2.937 -4.619 -0.816 1.00 98.62 167 VAL A CA 1
ATOM 1169 C C . VAL A 1 167 ? 3.100 -5.982 -1.474 1.00 98.62 167 VAL A C 1
ATOM 1171 O O . VAL A 1 167 ? 3.995 -6.737 -1.098 1.00 98.62 167 VAL A O 1
ATOM 1174 N N . ILE A 1 168 ? 2.256 -6.287 -2.457 1.00 98.50 168 ILE A N 1
ATOM 1175 C CA . ILE A 1 168 ? 2.439 -7.427 -3.356 1.00 98.50 168 ILE A CA 1
ATOM 1176 C C . ILE A 1 168 ? 3.026 -6.943 -4.682 1.00 98.50 168 ILE A C 1
ATOM 1178 O O . ILE A 1 168 ? 2.557 -5.956 -5.237 1.00 98.50 168 ILE A O 1
ATOM 1182 N N . GLY A 1 169 ? 4.052 -7.611 -5.197 1.00 96.81 169 GLY A N 1
ATOM 1183 C CA . GLY A 1 169 ? 4.698 -7.239 -6.457 1.00 96.81 169 GLY A CA 1
ATOM 1184 C C . GLY A 1 169 ? 5.690 -8.299 -6.915 1.00 96.81 169 GLY A C 1
ATOM 1185 O O . GLY A 1 169 ? 5.784 -9.362 -6.308 1.00 96.81 169 GLY A O 1
ATOM 1186 N N . ALA A 1 170 ? 6.428 -8.030 -7.985 1.00 95.25 170 ALA A N 1
ATOM 1187 C CA . ALA A 1 170 ? 7.484 -8.935 -8.419 1.00 95.25 170 ALA A CA 1
ATOM 1188 C C . ALA A 1 170 ? 8.799 -8.741 -7.647 1.00 95.25 170 ALA A C 1
ATOM 1190 O O . ALA A 1 170 ? 9.063 -7.664 -7.093 1.00 95.25 170 ALA A O 1
ATOM 1191 N N . ALA A 1 171 ? 9.614 -9.795 -7.623 1.00 95.19 171 ALA A N 1
ATOM 1192 C CA . ALA A 1 171 ? 10.972 -9.800 -7.082 1.00 95.19 171 ALA A CA 1
ATOM 1193 C C . ALA A 1 171 ? 11.927 -10.704 -7.890 1.00 95.19 171 ALA A C 1
ATOM 1195 O O . ALA A 1 171 ? 12.998 -11.050 -7.390 1.00 95.19 171 ALA A O 1
ATOM 1196 N N . ASP A 1 172 ? 11.564 -11.050 -9.131 1.00 91.38 172 ASP A N 1
ATOM 1197 C CA . ASP A 1 172 ? 12.343 -11.930 -10.008 1.00 91.38 172 ASP A CA 1
ATOM 1198 C C . ASP A 1 172 ? 13.714 -11.320 -10.367 1.00 91.38 172 ASP A C 1
ATOM 1200 O O . ASP A 1 172 ? 14.709 -12.030 -10.537 1.00 91.38 172 ASP A O 1
ATOM 1204 N N . VAL A 1 173 ? 13.791 -9.987 -10.473 1.00 88.81 173 VAL A N 1
ATOM 1205 C CA . VAL A 1 173 ? 15.033 -9.235 -10.696 1.00 88.81 173 VAL A CA 1
ATOM 1206 C C . VAL A 1 173 ? 15.207 -8.096 -9.690 1.00 88.81 173 VAL A C 1
ATOM 1208 O O . VAL A 1 173 ? 14.258 -7.558 -9.127 1.00 88.81 173 VAL A O 1
ATOM 1211 N N . LYS A 1 174 ? 16.456 -7.651 -9.496 1.00 87.31 174 LYS A N 1
ATOM 1212 C CA . LYS A 1 174 ? 16.823 -6.625 -8.495 1.00 87.31 174 LYS A CA 1
ATOM 1213 C C . LYS A 1 174 ? 16.126 -5.276 -8.668 1.00 87.31 174 LYS A C 1
ATOM 1215 O O . LYS A 1 174 ? 16.090 -4.494 -7.724 1.00 87.31 174 LYS A O 1
ATOM 1220 N N . THR A 1 175 ? 15.651 -4.975 -9.871 1.00 86.31 175 THR A N 1
ATOM 1221 C CA . THR A 1 175 ? 14.919 -3.742 -10.174 1.00 86.31 175 THR A CA 1
ATOM 1222 C C . THR A 1 175 ? 13.424 -3.860 -9.923 1.00 86.31 175 THR A C 1
ATOM 1224 O O . THR A 1 175 ? 12.741 -2.841 -9.972 1.00 86.31 175 THR A O 1
ATOM 1227 N N . ASP A 1 176 ? 12.902 -5.042 -9.613 1.00 92.00 176 ASP A N 1
ATOM 1228 C CA . ASP A 1 176 ? 11.489 -5.178 -9.292 1.00 92.00 176 ASP A CA 1
ATOM 1229 C C . ASP A 1 176 ? 11.156 -4.532 -7.945 1.00 92.00 176 ASP A C 1
ATOM 1231 O O . ASP A 1 176 ? 12.007 -4.367 -7.061 1.00 92.00 176 ASP A O 1
ATOM 1235 N N . LEU A 1 177 ? 9.889 -4.147 -7.794 1.00 94.12 177 LEU A N 1
ATOM 1236 C CA . LEU A 1 177 ? 9.404 -3.385 -6.648 1.00 94.12 177 LEU A CA 1
ATOM 1237 C C . LEU A 1 177 ? 9.729 -4.067 -5.314 1.00 94.12 177 LEU A C 1
ATOM 1239 O O . LEU A 1 177 ? 10.300 -3.438 -4.422 1.00 94.12 177 LEU A O 1
ATOM 1243 N N . VAL A 1 178 ? 9.363 -5.343 -5.159 1.00 96.88 178 VAL A N 1
ATOM 1244 C CA . VAL A 1 178 ? 9.524 -6.047 -3.879 1.00 96.88 178 VAL A CA 1
ATOM 1245 C C . VAL A 1 178 ? 10.996 -6.344 -3.606 1.00 96.88 178 VAL A C 1
ATOM 1247 O O . VAL A 1 178 ? 11.445 -6.161 -2.471 1.00 96.88 178 VAL A O 1
ATOM 1250 N N . ALA A 1 179 ? 11.774 -6.696 -4.634 1.00 95.38 179 ALA A N 1
ATOM 1251 C CA . ALA A 1 179 ? 13.220 -6.861 -4.504 1.00 95.38 179 ALA A CA 1
ATOM 1252 C C . ALA A 1 179 ? 13.889 -5.580 -3.968 1.00 95.38 179 ALA A C 1
ATOM 1254 O O . ALA A 1 179 ? 14.707 -5.637 -3.045 1.00 95.38 179 ALA A O 1
ATOM 1255 N N . GLN A 1 180 ? 13.496 -4.406 -4.471 1.00 94.50 180 GLN A N 1
ATOM 1256 C CA . GLN A 1 180 ? 14.045 -3.129 -4.009 1.00 94.50 180 GLN A CA 1
ATOM 1257 C C . GLN A 1 180 ? 13.597 -2.724 -2.611 1.00 94.50 180 GLN A C 1
ATOM 1259 O O . GLN A 1 180 ? 14.424 -2.215 -1.846 1.00 94.50 180 GLN A O 1
ATOM 1264 N N . LEU A 1 181 ? 12.332 -2.963 -2.255 1.00 96.75 181 LEU A N 1
ATOM 1265 C CA . LEU A 1 181 ? 11.829 -2.710 -0.903 1.00 96.75 181 LEU A CA 1
ATOM 1266 C C . LEU A 1 181 ? 12.621 -3.516 0.131 1.00 96.75 181 LEU A C 1
ATOM 1268 O O . LEU A 1 181 ? 13.050 -2.969 1.149 1.00 96.75 181 LEU A O 1
ATOM 1272 N N . ARG A 1 182 ? 12.885 -4.794 -0.168 1.00 96.69 182 ARG A N 1
ATOM 1273 C CA . ARG A 1 182 ? 13.683 -5.687 0.684 1.00 96.69 182 ARG A CA 1
ATOM 1274 C C . ARG A 1 182 ? 15.148 -5.261 0.738 1.00 96.69 182 ARG A C 1
ATOM 1276 O O . ARG A 1 182 ? 15.700 -5.120 1.830 1.00 96.69 182 ARG A O 1
ATOM 1283 N N . SER A 1 183 ? 15.765 -4.986 -0.415 1.00 95.31 183 SER A N 1
ATOM 1284 C CA . SER A 1 183 ? 17.166 -4.542 -0.492 1.00 95.31 183 SER A CA 1
ATOM 1285 C C . SER A 1 183 ? 17.402 -3.214 0.229 1.00 95.31 183 SER A C 1
ATOM 1287 O O . SER A 1 183 ? 18.471 -3.014 0.802 1.00 95.31 183 SER A O 1
ATOM 1289 N N . SER A 1 184 ? 16.423 -2.309 0.203 1.00 94.50 184 SER A N 1
ATOM 1290 C CA . SER A 1 184 ? 16.490 -1.010 0.887 1.00 94.50 184 SER A CA 1
ATOM 1291 C C . SER A 1 184 ? 16.095 -1.095 2.361 1.00 94.50 184 SER A C 1
ATOM 1293 O O . SER A 1 184 ? 16.130 -0.084 3.059 1.00 94.50 184 SER A O 1
ATOM 1295 N N . GLN A 1 185 ? 15.720 -2.287 2.845 1.00 95.06 185 GLN A N 1
ATOM 1296 C CA . GLN A 1 185 ? 15.238 -2.522 4.207 1.00 95.06 185 GLN A CA 1
ATOM 1297 C C . GLN A 1 185 ? 14.044 -1.622 4.578 1.00 95.06 185 GLN A C 1
ATOM 1299 O O . GLN A 1 185 ? 13.887 -1.231 5.742 1.00 95.06 185 GLN A O 1
ATOM 1304 N N . THR A 1 186 ? 13.199 -1.292 3.595 1.00 96.25 186 THR A N 1
ATOM 1305 C CA . THR A 1 186 ? 11.994 -0.489 3.805 1.00 96.25 186 THR A CA 1
ATOM 1306 C C . THR A 1 186 ? 11.095 -1.190 4.818 1.00 96.25 186 THR A C 1
ATOM 1308 O O . THR A 1 186 ? 10.843 -2.390 4.720 1.00 96.25 186 THR A O 1
ATOM 1311 N N . LYS A 1 187 ? 10.605 -0.449 5.815 1.00 95.00 187 LYS A N 1
ATOM 1312 C CA . LYS A 1 187 ? 9.759 -0.985 6.891 1.00 95.00 187 LYS A CA 1
ATOM 1313 C C . LYS A 1 187 ? 8.315 -1.172 6.424 1.00 95.00 187 LYS A C 1
ATOM 1315 O O . LYS A 1 187 ? 7.422 -0.457 6.856 1.00 95.00 187 LYS A O 1
ATOM 1320 N N . VAL A 1 188 ? 8.102 -2.130 5.527 1.00 97.62 188 VAL A N 1
ATOM 1321 C CA . VAL A 1 188 ? 6.787 -2.514 5.003 1.00 97.62 188 VAL A CA 1
ATOM 1322 C C . VAL A 1 188 ? 6.729 -4.024 4.801 1.00 97.62 188 VAL A C 1
ATOM 1324 O O . VAL A 1 188 ? 7.747 -4.655 4.520 1.00 97.62 188 VAL A O 1
ATOM 1327 N N . THR A 1 189 ? 5.544 -4.611 4.958 1.00 98.50 189 THR A N 1
ATOM 1328 C CA . THR A 1 189 ? 5.345 -6.039 4.706 1.00 98.50 189 THR A CA 1
ATOM 1329 C C . THR A 1 189 ? 5.325 -6.289 3.205 1.00 98.50 189 THR A C 1
ATOM 1331 O O . THR A 1 189 ? 4.636 -5.575 2.474 1.00 98.50 189 THR A O 1
ATOM 1334 N N . THR A 1 190 ? 6.050 -7.305 2.733 1.00 98.50 190 THR A N 1
ATOM 1335 C CA . THR A 1 190 ? 6.139 -7.614 1.299 1.00 98.50 190 THR A CA 1
ATOM 1336 C C . THR A 1 190 ? 5.689 -9.032 0.977 1.00 98.50 190 THR A C 1
ATOM 1338 O O . THR A 1 190 ? 5.951 -9.961 1.737 1.00 98.50 190 THR A O 1
ATOM 1341 N N . VAL A 1 191 ? 5.038 -9.204 -0.171 1.00 98.44 191 VAL A N 1
ATOM 1342 C CA . VAL A 1 191 ? 4.701 -10.497 -0.776 1.00 98.44 191 VAL A CA 1
ATOM 1343 C C . VAL A 1 191 ? 5.204 -10.471 -2.220 1.00 98.44 191 VAL A C 1
ATOM 1345 O O . VAL A 1 191 ? 4.837 -9.570 -2.968 1.00 98.44 191 VAL A O 1
ATOM 1348 N N . ASP A 1 192 ? 6.072 -11.401 -2.615 1.00 97.69 192 ASP A N 1
ATOM 1349 C CA . ASP A 1 192 ? 6.531 -11.485 -4.011 1.00 97.69 192 ASP A CA 1
ATOM 1350 C C . ASP A 1 192 ? 5.608 -12.356 -4.883 1.00 97.69 192 ASP A C 1
ATOM 1352 O O . ASP A 1 192 ? 4.517 -12.745 -4.456 1.00 97.69 192 ASP A O 1
ATOM 1356 N N . SER A 1 193 ? 6.034 -12.659 -6.114 1.00 95.75 193 SER A N 1
ATOM 1357 C CA . SER A 1 193 ? 5.333 -13.584 -7.009 1.00 95.75 193 SER A CA 1
ATOM 1358 C C . SER A 1 193 ? 3.911 -13.139 -7.393 1.00 95.75 193 SER A C 1
ATOM 1360 O O . SER A 1 193 ? 3.002 -13.967 -7.528 1.00 95.75 193 SER A O 1
ATOM 1362 N N . VAL A 1 194 ? 3.691 -11.830 -7.571 1.00 95.88 194 VAL A N 1
ATOM 1363 C CA . VAL A 1 194 ? 2.398 -11.283 -8.025 1.00 95.88 194 VAL A CA 1
ATOM 1364 C C . VAL A 1 194 ? 1.906 -11.982 -9.305 1.00 95.88 194 VAL A C 1
ATOM 1366 O O . VAL A 1 194 ? 2.678 -12.298 -10.208 1.00 95.88 194 VAL A O 1
ATOM 1369 N N . GLY A 1 195 ? 0.611 -12.302 -9.345 1.00 92.31 195 GLY A N 1
ATOM 1370 C CA . GLY A 1 195 ? -0.003 -13.141 -10.381 1.00 92.31 195 GLY A CA 1
ATOM 1371 C C . GLY A 1 195 ? 0.047 -14.643 -10.139 1.00 92.31 195 GLY A C 1
ATOM 1372 O O . GLY A 1 195 ? -0.625 -15.399 -10.843 1.00 92.31 195 GLY A O 1
ATOM 1373 N N . GLN A 1 196 ? 0.742 -15.098 -9.096 1.00 94.56 196 GLN A N 1
ATOM 1374 C CA . GLN A 1 196 ? 0.622 -16.469 -8.619 1.00 94.56 196 GLN A CA 1
ATOM 1375 C C . GLN A 1 196 ? -0.464 -16.597 -7.546 1.00 94.56 196 GLN A C 1
ATOM 1377 O O . GLN A 1 196 ? -0.614 -15.755 -6.659 1.00 94.56 196 GLN A O 1
ATOM 1382 N N . VAL A 1 197 ? -1.187 -17.721 -7.566 1.00 92.06 197 VAL A N 1
ATOM 1383 C CA . VAL A 1 197 ? -2.244 -18.018 -6.582 1.00 92.06 197 VAL A CA 1
ATOM 1384 C C . VAL A 1 197 ? -1.697 -18.021 -5.150 1.00 92.06 197 VAL A C 1
ATOM 1386 O O . VAL A 1 197 ? -2.348 -17.509 -4.243 1.00 92.06 197 VAL A O 1
ATOM 1389 N N . ALA A 1 198 ? -0.491 -18.557 -4.941 1.00 91.06 198 ALA A N 1
ATOM 1390 C CA . ALA A 1 198 ? 0.143 -18.600 -3.623 1.00 91.06 198 ALA A CA 1
ATOM 1391 C C . ALA A 1 198 ? 0.397 -17.194 -3.046 1.00 91.06 198 ALA A C 1
ATOM 1393 O O . ALA A 1 198 ? 0.183 -16.974 -1.851 1.00 91.06 198 ALA A O 1
ATOM 1394 N N . ALA A 1 199 ? 0.784 -16.234 -3.891 1.00 94.75 199 ALA A N 1
ATOM 1395 C CA . ALA A 1 199 ? 0.970 -14.845 -3.490 1.00 94.75 199 ALA A CA 1
ATOM 1396 C C . ALA A 1 199 ? -0.368 -14.200 -3.104 1.00 94.75 199 ALA A C 1
ATOM 1398 O O . ALA A 1 199 ? -0.486 -13.633 -2.019 1.00 94.75 199 ALA A O 1
ATOM 1399 N N . ALA A 1 200 ? -1.410 -14.382 -3.924 1.00 93.56 200 ALA A N 1
ATOM 1400 C CA . ALA A 1 200 ? -2.748 -13.861 -3.635 1.00 93.56 200 ALA A CA 1
ATOM 1401 C C . ALA A 1 200 ? -3.318 -14.400 -2.307 1.00 93.56 200 ALA A C 1
ATOM 1403 O O . ALA A 1 200 ? -3.909 -13.644 -1.543 1.00 93.56 200 ALA A O 1
ATOM 1404 N N . VAL A 1 201 ? -3.098 -15.684 -1.993 1.00 94.38 201 VAL A N 1
ATOM 1405 C CA . VAL A 1 201 ? -3.496 -16.296 -0.707 1.00 94.38 201 VAL A CA 1
ATOM 1406 C C . VAL A 1 201 ? -2.649 -15.781 0.463 1.00 94.38 201 VAL A C 1
ATOM 1408 O O . VAL A 1 201 ? -3.137 -15.676 1.589 1.00 94.38 201 VAL A O 1
ATOM 1411 N N . SER A 1 202 ? -1.387 -15.430 0.218 1.00 95.56 202 SER A N 1
ATOM 1412 C CA . SER A 1 202 ? -0.485 -14.909 1.250 1.00 95.56 202 SER A CA 1
ATOM 1413 C C . SER A 1 202 ? -0.830 -13.481 1.668 1.00 95.56 202 SER A C 1
ATOM 1415 O O . SER A 1 202 ? -0.659 -13.147 2.837 1.00 95.56 202 SER A O 1
ATOM 1417 N N . VAL A 1 203 ? -1.364 -12.651 0.765 1.00 97.31 203 VAL A N 1
ATOM 1418 C CA . VAL A 1 203 ? -1.741 -11.254 1.056 1.00 97.31 203 VAL A CA 1
ATOM 1419 C C . VAL A 1 203 ? -2.658 -11.109 2.278 1.00 97.31 203 VAL A C 1
ATOM 1421 O O . VAL A 1 203 ? -2.274 -10.382 3.196 1.00 97.31 203 VAL A O 1
ATOM 1424 N N . PRO A 1 204 ? -3.826 -11.778 2.375 1.00 96.31 204 PRO A N 1
ATOM 1425 C CA . PRO A 1 204 ? -4.696 -11.616 3.537 1.00 96.31 204 PRO A CA 1
ATOM 1426 C C . PRO A 1 204 ? -4.056 -12.106 4.844 1.00 96.31 204 PRO A C 1
ATOM 1428 O O . PRO A 1 204 ? -4.288 -11.520 5.902 1.00 96.31 204 PRO A O 1
ATOM 1431 N N . LEU A 1 205 ? -3.220 -13.150 4.788 1.00 94.62 205 LEU A N 1
ATOM 1432 C CA . LEU A 1 205 ? -2.499 -13.660 5.958 1.00 94.62 205 LEU A CA 1
ATOM 1433 C C . LEU A 1 205 ? -1.419 -12.674 6.425 1.00 94.62 205 LEU A C 1
ATOM 1435 O O . LEU A 1 205 ? -1.313 -12.385 7.618 1.00 94.62 205 LEU A O 1
ATOM 1439 N N . ALA A 1 206 ? -0.654 -12.120 5.483 1.00 96.56 206 ALA A N 1
ATOM 1440 C CA . ALA A 1 206 ? 0.368 -11.111 5.735 1.00 96.56 206 ALA A CA 1
ATOM 1441 C C . ALA A 1 206 ? -0.260 -9.831 6.297 1.00 96.56 206 ALA A C 1
ATOM 1443 O O . ALA A 1 206 ? 0.260 -9.242 7.244 1.00 96.56 206 ALA A O 1
ATOM 1444 N N . LEU A 1 207 ? -1.416 -9.428 5.764 1.00 96.62 207 LEU A N 1
ATOM 1445 C CA . LEU A 1 207 ? -2.147 -8.253 6.227 1.00 96.62 207 LEU A CA 1
ATOM 1446 C C . LEU A 1 207 ? -2.640 -8.441 7.661 1.00 96.62 207 LEU A C 1
ATOM 1448 O O . LEU A 1 207 ? -2.464 -7.548 8.484 1.00 96.62 207 LEU A O 1
ATOM 1452 N N . ALA A 1 208 ? -3.173 -9.619 7.994 1.00 94.69 208 ALA A N 1
ATOM 1453 C CA . ALA A 1 208 ? -3.600 -9.931 9.355 1.00 94.69 208 ALA A CA 1
ATOM 1454 C C . ALA A 1 208 ? -2.435 -9.857 10.359 1.00 94.69 208 ALA A C 1
ATOM 1456 O O . ALA A 1 208 ? -2.589 -9.277 11.435 1.00 94.69 208 ALA A O 1
ATOM 1457 N N . GLN A 1 209 ? -1.257 -10.382 10.001 1.00 93.50 209 GLN A N 1
ATOM 1458 C CA . GLN A 1 209 ? -0.048 -10.248 10.822 1.00 93.50 209 GLN A CA 1
ATOM 1459 C C . GLN A 1 209 ? 0.421 -8.793 10.944 1.00 93.50 209 GLN A C 1
ATOM 1461 O O . GLN A 1 209 ? 0.796 -8.356 12.032 1.00 93.50 209 GLN A O 1
ATOM 1466 N N . THR A 1 210 ? 0.342 -8.032 9.854 1.00 95.44 210 THR A N 1
ATOM 1467 C CA . THR A 1 210 ? 0.763 -6.625 9.812 1.00 95.44 210 THR A CA 1
ATOM 1468 C C . THR A 1 210 ? -0.135 -5.757 10.686 1.00 95.44 210 THR A C 1
ATOM 1470 O O . THR A 1 210 ? 0.359 -4.951 11.469 1.00 95.44 210 THR A O 1
ATOM 1473 N N . ILE A 1 211 ? -1.450 -5.988 10.650 1.00 94.44 211 ILE A N 1
ATOM 1474 C CA . ILE A 1 211 ? -2.419 -5.365 11.563 1.00 94.44 211 ILE A CA 1
ATOM 1475 C C . ILE A 1 211 ? -2.125 -5.744 13.024 1.00 94.44 211 ILE A C 1
ATOM 1477 O O . ILE A 1 211 ? -2.312 -4.927 13.922 1.00 94.44 211 ILE A O 1
ATOM 1481 N N . ALA A 1 212 ? -1.638 -6.962 13.278 1.00 91.81 212 ALA A N 1
ATOM 1482 C CA . ALA A 1 212 ? -1.200 -7.404 14.603 1.00 91.81 212 ALA A CA 1
ATOM 1483 C C . ALA A 1 212 ? 0.196 -6.879 15.010 1.00 91.81 212 ALA A C 1
ATOM 1485 O O . ALA A 1 212 ? 0.698 -7.249 16.071 1.00 91.81 212 ALA A O 1
ATOM 1486 N N . GLY A 1 213 ? 0.824 -6.023 14.195 1.00 92.00 213 GLY A N 1
ATOM 1487 C CA . GLY A 1 213 ? 2.108 -5.380 14.488 1.00 92.00 213 GLY A CA 1
ATOM 1488 C C . GLY A 1 213 ? 3.343 -6.163 14.038 1.00 92.00 213 GLY A C 1
ATOM 1489 O O . GLY A 1 213 ? 4.449 -5.842 14.464 1.00 92.00 213 GLY A O 1
ATOM 1490 N N . THR A 1 214 ? 3.181 -7.191 13.200 1.00 92.31 214 THR A N 1
ATOM 1491 C CA . THR A 1 214 ? 4.299 -7.970 12.646 1.00 92.31 214 THR A CA 1
ATOM 1492 C C . THR A 1 214 ? 4.541 -7.599 11.186 1.00 92.31 214 THR A C 1
ATOM 1494 O O . THR A 1 214 ? 3.700 -7.859 10.332 1.00 92.31 214 THR A O 1
ATOM 1497 N N . THR A 1 215 ? 5.707 -7.024 10.895 1.00 94.25 215 THR A N 1
ATOM 1498 C CA . THR A 1 215 ? 6.195 -6.822 9.523 1.00 94.25 215 THR A CA 1
ATOM 1499 C C . THR A 1 215 ? 7.018 -8.028 9.088 1.00 94.25 215 THR A C 1
ATOM 1501 O O . THR A 1 215 ? 7.850 -8.495 9.864 1.00 94.25 215 THR A O 1
ATOM 1504 N N . GLY A 1 216 ? 6.826 -8.498 7.855 1.00 95.56 216 GLY A N 1
ATOM 1505 C CA . GLY A 1 216 ? 7.617 -9.598 7.304 1.00 95.56 216 GLY A CA 1
ATOM 1506 C C . GLY A 1 216 ? 7.732 -9.567 5.784 1.00 95.56 216 GLY A C 1
ATOM 1507 O O . GLY A 1 216 ? 7.046 -8.801 5.104 1.00 95.56 216 GLY A O 1
ATOM 1508 N N . SER A 1 217 ? 8.618 -10.399 5.245 1.00 97.81 217 SER A N 1
ATOM 1509 C CA . SER A 1 217 ? 8.789 -10.574 3.797 1.00 97.81 217 SER A CA 1
ATOM 1510 C C . SER A 1 217 ? 8.462 -12.006 3.392 1.00 97.81 217 SER A C 1
ATOM 1512 O O . SER A 1 217 ? 9.080 -12.940 3.897 1.00 97.81 217 SER A O 1
ATOM 1514 N N . TYR A 1 218 ? 7.504 -12.190 2.482 1.00 97.88 218 TYR A N 1
ATOM 1515 C CA . TYR A 1 218 ? 6.989 -13.511 2.119 1.00 97.88 218 TYR A CA 1
ATOM 1516 C C . TYR A 1 218 ? 7.075 -13.806 0.626 1.00 97.88 218 TYR A C 1
ATOM 1518 O O . TYR A 1 218 ? 6.876 -12.914 -0.198 1.00 97.88 218 TYR A O 1
ATOM 1526 N N . GLY A 1 219 ? 7.303 -15.074 0.297 1.00 96.88 219 GLY A N 1
ATOM 1527 C CA . GLY A 1 219 ? 7.311 -15.578 -1.072 1.00 96.88 219 GLY A CA 1
ATOM 1528 C C . GLY A 1 219 ? 8.540 -16.425 -1.392 1.00 96.88 219 GLY A C 1
ATOM 1529 O O . GLY A 1 219 ? 9.110 -17.057 -0.498 1.00 96.88 219 GLY A O 1
ATOM 1530 N N . PHE A 1 220 ? 8.898 -16.509 -2.669 1.00 95.75 220 PHE A N 1
ATOM 1531 C CA . PHE A 1 220 ? 9.907 -17.450 -3.171 1.00 95.75 220 PHE A CA 1
ATOM 1532 C C . PHE A 1 220 ? 11.245 -16.793 -3.514 1.00 95.75 220 PHE A C 1
ATOM 1534 O O . PHE A 1 220 ? 12.252 -17.497 -3.620 1.00 95.75 220 PHE A O 1
ATOM 1541 N N . ASP A 1 221 ? 11.254 -15.472 -3.670 1.00 96.00 221 ASP A N 1
ATOM 1542 C CA . ASP A 1 221 ? 12.405 -14.735 -4.177 1.00 96.00 221 ASP A CA 1
ATOM 1543 C C . ASP A 1 221 ? 13.352 -14.269 -3.065 1.00 96.00 221 ASP A C 1
ATOM 1545 O O . ASP A 1 221 ? 13.091 -14.391 -1.861 1.00 96.00 221 ASP A O 1
ATOM 1549 N N . GLU A 1 222 ? 14.493 -13.712 -3.476 1.00 93.19 222 GLU A N 1
ATOM 1550 C CA . GLU A 1 222 ? 15.527 -13.233 -2.564 1.00 93.19 222 GLU A CA 1
ATOM 1551 C C . GLU A 1 222 ? 14.960 -12.242 -1.525 1.00 93.19 222 GLU A C 1
ATOM 1553 O O . GLU A 1 222 ? 14.130 -11.369 -1.804 1.00 93.19 222 GLU A O 1
ATOM 1558 N N . GLY A 1 223 ? 15.408 -12.401 -0.278 1.00 93.00 223 GLY A N 1
ATOM 1559 C CA . GLY A 1 223 ? 14.965 -11.585 0.850 1.00 93.00 223 GLY A CA 1
ATOM 1560 C C . GLY A 1 223 ? 13.618 -11.988 1.462 1.00 93.00 223 GLY A C 1
ATOM 1561 O O . GLY A 1 223 ? 13.201 -11.337 2.419 1.00 93.00 223 GLY A O 1
ATOM 1562 N N . ALA A 1 224 ? 12.943 -13.034 0.970 1.00 95.88 224 ALA A N 1
AT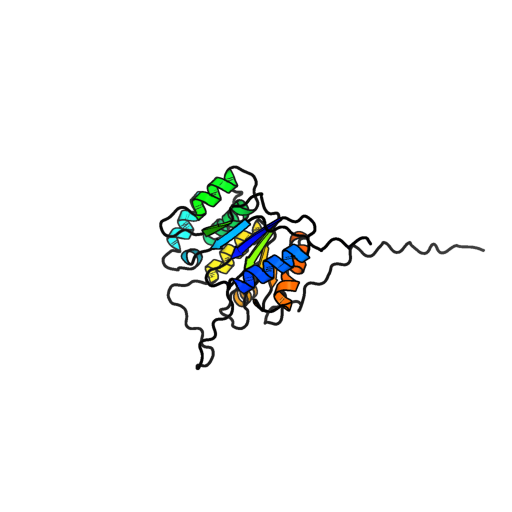OM 1563 C CA . ALA A 1 224 ? 11.810 -13.629 1.675 1.00 95.88 224 ALA A CA 1
ATOM 1564 C C . ALA A 1 224 ? 12.273 -14.358 2.955 1.00 95.88 224 ALA A C 1
ATOM 1566 O O . ALA A 1 224 ? 13.228 -15.133 2.951 1.00 95.88 224 ALA A O 1
ATOM 1567 N N . GLU A 1 225 ? 11.573 -14.121 4.062 1.00 96.38 225 GLU A N 1
ATOM 1568 C CA . GLU A 1 225 ? 11.814 -14.739 5.372 1.00 96.38 225 GLU A CA 1
ATOM 1569 C C . GLU A 1 225 ? 11.052 -16.063 5.522 1.00 96.38 225 GLU A C 1
ATOM 1571 O O . GLU A 1 225 ? 11.466 -16.954 6.265 1.00 96.38 225 GLU A O 1
ATOM 1576 N N . ALA A 1 226 ? 9.931 -16.201 4.810 1.00 95.00 226 ALA A N 1
ATOM 1577 C CA . ALA A 1 226 ? 9.142 -17.422 4.733 1.00 95.00 226 ALA A CA 1
ATOM 1578 C C . ALA A 1 226 ? 8.353 -17.482 3.421 1.00 95.00 226 ALA A C 1
ATOM 1580 O O . ALA A 1 226 ? 7.946 -16.459 2.884 1.00 95.00 226 ALA A O 1
ATOM 1581 N N . VAL A 1 227 ? 8.045 -18.691 2.946 1.00 93.69 227 VAL A N 1
ATOM 1582 C CA . VAL A 1 227 ? 7.242 -18.869 1.721 1.00 93.69 227 VAL A CA 1
ATOM 1583 C C . VAL A 1 227 ? 5.824 -18.320 1.881 1.00 93.69 227 VAL A C 1
ATOM 1585 O O . VAL A 1 227 ? 5.279 -17.718 0.965 1.00 93.69 227 VAL A O 1
ATOM 1588 N N . MET A 1 228 ? 5.224 -18.511 3.057 1.00 91.50 228 MET A N 1
ATOM 1589 C CA . MET A 1 228 ? 3.900 -17.991 3.389 1.00 91.50 228 MET A CA 1
ATOM 1590 C C . MET A 1 228 ? 3.878 -17.468 4.829 1.00 91.50 228 MET A C 1
ATOM 1592 O O . MET A 1 228 ? 4.577 -18.024 5.690 1.00 91.50 228 MET A O 1
ATOM 1596 N N . PRO A 1 229 ? 3.043 -16.457 5.127 1.00 90.69 229 PRO A N 1
ATOM 1597 C CA . PRO A 1 229 ? 2.802 -16.026 6.495 1.00 90.69 229 PRO A CA 1
ATOM 1598 C C . PRO A 1 229 ? 2.199 -17.170 7.312 1.00 90.69 229 PRO A C 1
ATOM 1600 O O . PRO A 1 229 ? 1.230 -17.813 6.908 1.00 90.69 229 PRO A O 1
ATOM 1603 N N . GLN A 1 230 ? 2.773 -17.429 8.482 1.00 83.50 230 GLN A N 1
ATOM 1604 C CA . GLN A 1 230 ? 2.250 -18.441 9.396 1.00 83.50 230 GLN A CA 1
ATOM 1605 C C . GLN A 1 230 ? 0.904 -17.986 9.975 1.00 83.50 230 GLN A C 1
ATOM 1607 O O . GLN A 1 230 ? 0.739 -16.840 10.383 1.00 83.50 230 GLN A O 1
ATOM 1612 N N . LEU A 1 231 ? -0.074 -18.879 10.085 1.00 68.31 231 LEU A N 1
ATOM 1613 C CA . LEU A 1 231 ? -1.245 -18.575 10.902 1.00 68.31 231 LEU A CA 1
ATOM 1614 C C . LEU A 1 231 ? -0.771 -18.494 12.353 1.00 68.31 231 LEU A C 1
ATOM 1616 O O . LEU A 1 231 ? -0.380 -19.511 12.927 1.00 68.31 231 LEU A O 1
ATOM 1620 N N . SER A 1 232 ? -0.777 -17.299 12.945 1.00 57.22 232 SER A N 1
ATOM 1621 C CA . SER A 1 232 ? -0.580 -17.175 14.384 1.00 57.22 232 SER A CA 1
ATOM 1622 C C . SER A 1 232 ? -1.665 -18.010 15.048 1.00 57.22 232 SER A C 1
ATOM 1624 O O . SER A 1 232 ? -2.846 -17.663 14.992 1.00 57.22 232 SER A O 1
ATOM 1626 N N . ALA A 1 233 ? -1.282 -19.136 15.650 1.00 41.25 233 ALA A N 1
ATOM 1627 C CA . ALA A 1 233 ? -2.164 -19.816 16.575 1.00 41.25 233 ALA A CA 1
ATOM 1628 C C . ALA A 1 233 ? -2.535 -18.771 17.629 1.00 41.25 233 ALA A C 1
ATOM 1630 O O . ALA A 1 233 ? -1.644 -18.222 18.283 1.00 41.25 233 ALA A O 1
ATOM 1631 N N . ALA A 1 234 ? -3.827 -18.456 17.754 1.00 39.47 234 ALA A N 1
ATOM 1632 C CA . ALA A 1 234 ? -4.333 -17.736 18.910 1.00 39.47 234 ALA A CA 1
ATOM 1633 C C . ALA A 1 234 ? -3.654 -18.345 20.139 1.00 39.47 234 ALA A C 1
ATOM 1635 O O . ALA A 1 234 ? -3.696 -19.567 20.284 1.00 39.47 234 ALA A O 1
ATOM 1636 N N . THR A 1 235 ? -2.940 -17.506 20.900 1.00 33.91 235 THR A N 1
ATOM 1637 C CA . THR A 1 235 ? -2.197 -17.816 22.126 1.00 33.91 235 THR A CA 1
ATOM 1638 C C . THR A 1 235 ? -2.472 -19.223 22.621 1.00 33.91 235 THR A C 1
ATOM 1640 O O . THR A 1 235 ? -3.590 -19.485 23.071 1.00 33.91 235 THR A O 1
ATOM 1643 N N . LYS A 1 236 ? -1.464 -20.106 22.515 1.00 33.66 236 LYS A N 1
ATOM 1644 C CA . LYS A 1 236 ? -1.412 -21.427 23.156 1.00 33.66 236 LYS A CA 1
ATOM 1645 C C . LYS A 1 236 ? -2.267 -21.372 24.418 1.00 33.66 236 LYS A C 1
ATOM 1647 O O . LYS A 1 236 ? -1.900 -20.664 25.358 1.00 33.66 236 LYS A O 1
ATOM 1652 N N . ALA A 1 237 ? -3.429 -22.031 24.375 1.00 36.34 237 ALA A N 1
ATOM 1653 C CA . ALA A 1 237 ? -4.318 -22.150 25.515 1.00 36.34 237 ALA A CA 1
ATOM 1654 C C . ALA A 1 237 ? -3.439 -22.462 26.721 1.00 36.34 237 ALA A C 1
ATOM 1656 O O . ALA A 1 237 ? -2.617 -23.379 26.642 1.00 36.34 237 ALA A O 1
ATOM 1657 N N . ALA A 1 238 ? -3.538 -21.629 27.758 1.00 37.50 238 ALA A N 1
ATOM 1658 C CA . ALA A 1 238 ? -2.849 -21.857 29.010 1.00 37.50 238 ALA A CA 1
ATOM 1659 C C . ALA A 1 238 ? -3.106 -23.312 29.395 1.00 37.50 238 ALA A C 1
ATOM 1661 O O . ALA A 1 238 ? -4.238 -23.704 29.678 1.00 37.50 238 ALA A O 1
ATOM 1662 N N . GLU A 1 239 ? -2.055 -24.116 29.284 1.00 42.34 239 GLU A N 1
ATOM 1663 C CA . GLU A 1 239 ? -2.042 -25.487 29.742 1.00 42.34 239 GLU A CA 1
ATOM 1664 C C . GLU A 1 239 ? -2.411 -25.401 31.225 1.00 42.34 239 GLU A C 1
ATOM 1666 O O . GLU A 1 239 ? -1.722 -24.687 31.965 1.00 42.34 239 GLU A O 1
ATOM 1671 N N . PRO A 1 240 ? -3.538 -25.983 31.668 1.00 41.62 240 PRO A N 1
ATOM 1672 C CA . PRO A 1 240 ? -3.857 -25.958 33.079 1.00 41.62 240 PRO A CA 1
ATOM 1673 C C . PRO A 1 240 ? -2.710 -26.672 33.784 1.00 41.62 240 PRO A C 1
ATOM 1675 O O . PRO A 1 240 ? -2.389 -27.815 33.454 1.00 41.62 240 PRO A O 1
ATOM 1678 N N . ALA A 1 241 ? -2.058 -25.953 34.699 1.00 45.03 241 ALA A N 1
ATOM 1679 C CA . ALA A 1 241 ? -1.013 -26.496 35.543 1.00 45.03 241 ALA A CA 1
ATOM 1680 C C . ALA A 1 241 ? -1.504 -27.827 36.115 1.00 45.03 241 ALA A C 1
ATOM 1682 O O . ALA A 1 241 ? -2.543 -27.875 36.778 1.00 45.03 241 ALA A O 1
ATOM 1683 N N . ALA A 1 242 ? -0.774 -28.904 35.829 1.00 44.41 242 ALA A N 1
ATOM 1684 C CA . ALA A 1 242 ? -0.953 -30.153 36.537 1.00 44.41 242 ALA A CA 1
ATOM 1685 C C . ALA A 1 242 ? -0.671 -29.862 38.014 1.00 44.41 242 ALA A C 1
ATOM 1687 O O . ALA A 1 242 ? 0.473 -29.679 38.421 1.00 44.41 242 ALA A O 1
ATOM 1688 N N . THR A 1 243 ? -1.730 -29.750 38.810 1.00 44.31 243 THR A N 1
ATOM 1689 C CA . THR A 1 243 ? -1.646 -29.853 40.260 1.00 44.31 243 THR A CA 1
ATOM 1690 C C . THR A 1 243 ? -1.102 -31.239 40.575 1.00 44.31 243 THR A C 1
ATOM 1692 O O . THR A 1 243 ? -1.828 -32.230 40.477 1.00 44.31 243 THR A O 1
ATOM 1695 N N . GLU A 1 244 ? 0.183 -31.312 40.921 1.00 45.56 244 GLU A N 1
ATOM 1696 C CA . GLU A 1 244 ? 0.732 -32.417 41.700 1.00 45.56 244 GLU A CA 1
ATOM 1697 C C . GLU A 1 244 ? -0.059 -32.491 43.010 1.00 45.56 244 GLU A C 1
ATOM 1699 O O . GLU A 1 244 ? 0.157 -31.716 43.944 1.00 45.56 244 GLU A O 1
ATOM 1704 N N . ASN A 1 245 ? -1.023 -33.410 43.061 1.00 45.25 245 ASN A N 1
ATOM 1705 C CA . ASN A 1 245 ? -1.630 -33.816 44.315 1.00 45.25 245 ASN A CA 1
ATOM 1706 C C . ASN A 1 245 ? -0.565 -34.526 45.149 1.00 45.25 245 ASN A C 1
ATOM 1708 O O . ASN A 1 245 ? -0.085 -35.606 44.811 1.00 45.25 245 ASN A O 1
ATOM 1712 N N . THR A 1 246 ? -0.217 -33.875 46.251 1.00 49.72 246 THR A N 1
ATOM 1713 C CA . THR A 1 246 ? 0.465 -34.468 47.392 1.00 49.72 246 THR A CA 1
ATOM 1714 C C . THR A 1 246 ? -0.547 -35.303 48.178 1.00 49.72 246 THR A C 1
ATOM 1716 O O . THR A 1 246 ? -1.437 -34.724 48.789 1.00 49.72 246 THR A O 1
ATOM 1719 N N . GLU A 1 247 ? -0.389 -36.623 48.213 1.00 48.78 247 GLU A N 1
ATOM 1720 C CA . GLU A 1 247 ? -0.935 -37.529 49.244 1.00 48.78 247 GLU A CA 1
ATOM 1721 C C . GLU A 1 247 ? 0.129 -38.626 49.441 1.00 48.78 247 GLU A C 1
ATOM 1723 O O . GLU A 1 247 ? 0.538 -39.259 48.469 1.00 48.78 247 GLU A O 1
ATOM 1728 N N . GLN A 1 248 ? 0.903 -38.569 50.534 1.00 41.19 248 GLN A N 1
ATOM 1729 C CA . GLN A 1 248 ? 0.697 -39.260 51.826 1.00 41.19 248 GLN A CA 1
ATOM 1730 C C . GLN A 1 248 ? 0.668 -40.787 51.727 1.00 41.19 248 GLN A C 1
ATOM 1732 O O . GLN A 1 248 ? -0.307 -41.338 51.180 1.00 41.19 248 GLN A O 1
#

InterPro domains:
  IPR021522 Copper transporter MctB [PF11382] (4-229)

Sequence (248 aa):
AAYLPGPLTNRKVALVALPEADSSDIEAVVAQLEAAGASVVARVTLTTAWIDTSRETFRSTYSGQFAGYMEAVSGSGNTVLGAGLATALTSSEASASALTDLLKASDSPLMTVDAEPSEPADSVVVVGPRTTMTTGDDPTPAPTEGISLAAWNEALGGLASVSPSVVIGAADVKTDLVAQLRSSQTKVTTVDSVGQVAAAVSVPLALAQTIAGTTGSYGFDEGAEAVMPQLSAATKAAEPAATENTEQ

Secondary structure (DSSP, 8-state):
--PPPPTTTT-EEEEEEPTT--HHHHHHHHHHHHHTT-EEEEEEEE-GGGTBGGGHHHHHHHGGGGTTSSPPPPS-HHHHHHHHHHHHHH--SHHHHHHHHHHH-SSS-SEEEEE--SS--SEEEEEPPPP---TTS-------TTB-THHHHHHHHHHHHHS-EEEE---SSTTSHHHHHHHTT-SSEEE--TTSHHHHHHHHHHHHHHHTT---EESSSTT-SBSS-----SS---PPP-------

Organism: NCBI:txid1403939